Protein AF-0000000066859721 (afdb_homodimer)

pLDDT: mean 71.36, std 25.46, range [21.34, 98.0]

Sequence (218 aa):
MWDIVDKPKDKKVVRCRGIFIVKYASKNGVAQETIQNTIRRASKVMTEQEARRILGVTEETPWEEIIKKYDNLFENNAKNGSFYLQSKVHRAKECLEAVQQGKSQGTPSMWDIVDKPKDKKVVRCRGIFIVKYASKNGVAQETIQNTIRRASKVMTEQEARRILGVTEETPWEEIIKKYDNLFENNAKNGSFYLQSKVHRAKECLEAVQQGKSQGTPS

Secondary structure (DSSP, 8-state):
--------------EE--S--------SS-HHHHHHHHHHHHTTPEEHHHHHHHHT--TTS-HHHHHHHHHHHHHHHHHHS-HHHHHHHHHHHHHHHHHHHHHHHSS--/--------------EE--S-------SSS-HHHHHHHHHHHHTTPEEHHHHHHHHT--TTS-HHHHHHHHHHHHHHHHHHS-HHHHHHHHHHHHHHHHHHHHHHHSS--

Nearest PDB structures (foldseek):
  6iws-assembly1_A  TM=5.991E-01  e=1.067E+00  Homo sapiens
  2ctq-assembly1_A  TM=6.220E-01  e=1.437E+00  Homo sapiens
  2ej7-assembly1_A  TM=6.429E-01  e=3.947E+00  Homo sapiens
  2dmx-assembly1_A  TM=5.691E-01  e=2.932E+00  Homo sapiens
  9hcj-assembly1_D0  TM=4.793E-01  e=6.740E+00  Dictyostelium discoideum

InterPro domains:
  IPR005341 Mitochondrial import inner membrane translocase subunit Tim16 [PTHR12388] (23-107)
  IPR036869 Chaperone J-domain superfamily [G3DSA:1.10.287.110] (46-103)

Radius of gyration: 20.13 Å; Cα contacts (8 Å, |Δi|>4): 202; chains: 2; bounding box: 42×55×52 Å

Structure (mmCIF, N/CA/C/O backbone):
data_AF-0000000066859721-model_v1
#
loop_
_entity.id
_entity.type
_entity.pdbx_description
1 polymer 'Mitochondrial import inner membrane translocase subunit Tim16'
#
loop_
_atom_site.group_PDB
_atom_site.id
_atom_site.type_symbol
_atom_site.label_atom_id
_atom_site.label_alt_id
_atom_site.label_comp_id
_atom_site.label_asym_id
_atom_site.label_entity_id
_atom_site.label_seq_id
_atom_site.pdbx_PDB_ins_code
_atom_site.Cartn_x
_atom_site.Cartn_y
_atom_site.Cartn_z
_atom_site.occupancy
_atom_site.B_iso_or_equiv
_atom_site.auth_seq_id
_atom_site.auth_comp_id
_atom_site.auth_asym_id
_atom_site.auth_atom_id
_atom_site.pdbx_PDB_model_num
ATOM 1 N N . MET A 1 1 ? -5.445 21.562 -21.906 1 21.34 1 MET A N 1
ATOM 2 C CA . MET A 1 1 ? -4.797 22.234 -20.797 1 21.34 1 MET A CA 1
ATOM 3 C C . MET A 1 1 ? -4.594 21.281 -19.625 1 21.34 1 MET A C 1
ATOM 5 O O . MET A 1 1 ? -5.512 21.047 -18.828 1 21.34 1 MET A O 1
ATOM 9 N N . TRP A 1 2 ? -4.008 20.141 -19.891 1 25.41 2 TRP A N 1
ATOM 10 C CA . TRP A 1 2 ? -3.701 19.078 -18.938 1 25.41 2 TRP A CA 1
ATOM 11 C C . TRP A 1 2 ? -2.949 19.609 -17.734 1 25.41 2 TRP A C 1
ATOM 13 O O . TRP A 1 2 ? -1.979 20.359 -17.875 1 25.41 2 TRP A O 1
ATOM 23 N N . ASP A 1 3 ? -3.752 19.969 -16.703 1 26.05 3 ASP A N 1
ATOM 24 C CA . ASP A 1 3 ? -3.246 20.703 -15.539 1 26.05 3 ASP A CA 1
ATOM 25 C C . ASP A 1 3 ? -1.908 20.125 -15.078 1 26.05 3 ASP A C 1
ATOM 27 O O . ASP A 1 3 ? -1.769 18.922 -14.914 1 26.05 3 ASP A O 1
ATOM 31 N N . ILE A 1 4 ? -0.89 20.719 -15.508 1 29.95 4 ILE A N 1
ATOM 32 C CA . ILE A 1 4 ? 0.453 20.578 -14.961 1 29.95 4 ILE A CA 1
ATOM 33 C C . ILE A 1 4 ? 0.378 20.484 -13.438 1 29.95 4 ILE A C 1
ATOM 35 O O . ILE A 1 4 ? -0.014 21.453 -12.773 1 29.95 4 ILE A O 1
ATOM 39 N N . VAL A 1 5 ? -0.083 19.312 -12.922 1 34.09 5 VAL A N 1
ATOM 40 C CA . VAL A 1 5 ? 0.025 19.141 -11.477 1 34.09 5 VAL A CA 1
ATOM 41 C C . VAL A 1 5 ? 1.358 19.703 -10.984 1 34.09 5 VAL A C 1
ATOM 43 O O . VAL A 1 5 ? 2.418 19.344 -11.508 1 34.09 5 VAL A O 1
ATOM 46 N N . ASP A 1 6 ? 1.369 20.938 -10.617 1 31 6 ASP A N 1
ATOM 47 C CA . ASP A 1 6 ? 2.424 21.656 -9.922 1 31 6 ASP A CA 1
ATOM 48 C C . ASP A 1 6 ? 3.318 20.719 -9.125 1 31 6 ASP A C 1
ATOM 50 O O . ASP A 1 6 ? 2.844 19.719 -8.57 1 31 6 ASP A O 1
ATOM 54 N N . LYS A 1 7 ? 4.551 20.672 -9.539 1 40.53 7 LYS A N 1
ATOM 55 C CA . LYS A 1 7 ? 5.613 20 -8.805 1 40.53 7 LYS A CA 1
ATOM 56 C C . LYS A 1 7 ? 5.438 20.172 -7.301 1 40.53 7 LYS A C 1
ATOM 58 O O . LYS A 1 7 ? 5.258 21.297 -6.82 1 40.53 7 LYS A O 1
ATOM 63 N N . PRO A 1 8 ? 4.906 19.141 -6.551 1 39.69 8 PRO A N 1
ATOM 64 C CA . PRO A 1 8 ? 4.695 19.344 -5.117 1 39.69 8 PRO A CA 1
ATOM 65 C C . PRO A 1 8 ? 5.785 20.203 -4.473 1 39.69 8 PRO A C 1
ATOM 67 O O . PRO A 1 8 ? 6.973 20 -4.738 1 39.69 8 PRO A O 1
ATOM 70 N N . LYS A 1 9 ? 5.672 21.5 -4.238 1 42.66 9 LYS A N 1
ATOM 71 C CA . LYS A 1 9 ? 6.523 22.297 -3.365 1 42.66 9 LYS A CA 1
ATOM 72 C C . LYS A 1 9 ? 7.316 21.406 -2.41 1 42.66 9 LYS A C 1
ATOM 74 O O . LYS A 1 9 ? 6.906 20.281 -2.107 1 42.66 9 LYS A O 1
ATOM 79 N N . ASP A 1 10 ? 8.688 21.719 -2.189 1 44.34 10 ASP A N 1
ATOM 80 C CA . ASP A 1 10 ? 9.641 21.078 -1.282 1 44.34 10 ASP A CA 1
ATOM 81 C C . ASP A 1 10 ? 8.992 20.766 0.063 1 44.34 10 ASP A C 1
ATOM 83 O O . ASP A 1 10 ? 9.031 21.578 0.988 1 44.34 10 ASP A O 1
ATOM 87 N N . LYS A 1 11 ? 7.82 20.375 0.176 1 53.78 11 LYS A N 1
ATOM 88 C CA . LYS A 1 11 ? 7.281 20.062 1.494 1 53.78 11 LYS A CA 1
ATOM 89 C C . LYS A 1 11 ? 8.141 19.016 2.207 1 53.78 11 LYS A C 1
ATOM 91 O O . LYS A 1 11 ? 8.562 18.031 1.6 1 53.78 11 LYS A O 1
ATOM 96 N N . LYS A 1 12 ? 8.883 19.578 3.338 1 63.12 12 LYS A N 1
ATOM 97 C CA . LYS A 1 12 ? 9.688 18.734 4.215 1 63.12 12 LYS A CA 1
ATOM 98 C C . LYS A 1 12 ? 9.016 17.375 4.43 1 63.12 12 LYS A C 1
ATOM 100 O O . LYS A 1 12 ? 7.824 17.312 4.73 1 63.12 12 LYS A O 1
ATOM 105 N N . VAL A 1 13 ? 9.578 16.484 3.879 1 71.5 13 VAL A N 1
ATOM 106 C CA . VAL A 1 13 ? 9.148 15.109 4.094 1 71.5 13 VAL A CA 1
ATOM 107 C C . VAL A 1 13 ? 9.148 14.789 5.586 1 71.5 13 VAL A C 1
ATOM 109 O O . VAL A 1 13 ? 10.188 14.859 6.242 1 71.5 13 VAL A O 1
ATOM 112 N N . VAL A 1 14 ? 7.934 14.852 6.211 1 76.94 14 VAL A N 1
ATOM 113 C CA . VAL A 1 14 ? 7.793 14.461 7.609 1 76.94 14 VAL A CA 1
ATOM 114 C C . VAL A 1 14 ? 7.652 12.945 7.715 1 76.94 14 VAL A C 1
ATOM 116 O O . VAL A 1 14 ? 6.754 12.359 7.113 1 76.94 14 VAL A O 1
ATOM 119 N N . ARG A 1 15 ? 8.617 12.266 8.258 1 78.75 15 ARG A N 1
ATOM 120 C CA . ARG A 1 15 ? 8.586 10.82 8.477 1 78.75 15 ARG A CA 1
ATOM 121 C C . ARG A 1 15 ? 7.883 10.484 9.789 1 78.75 15 ARG A C 1
ATOM 123 O O . ARG A 1 15 ? 8.102 11.148 10.805 1 78.75 15 ARG A O 1
ATOM 130 N N . CYS A 1 16 ? 6.84 9.609 9.633 1 77.5 16 CYS A N 1
ATOM 131 C CA . CYS A 1 16 ? 6.102 9.203 10.82 1 77.5 16 CYS A CA 1
ATOM 132 C C . CYS A 1 16 ? 6.816 8.07 11.547 1 77.5 16 CYS A C 1
ATOM 134 O O . CYS A 1 16 ? 6.934 6.961 11.016 1 77.5 16 CYS A O 1
ATOM 136 N N . ARG A 1 17 ? 8.016 8.258 12.094 1 56.97 17 ARG A N 1
ATOM 137 C CA . ARG A 1 17 ? 8.922 7.312 12.742 1 56.97 17 ARG A CA 1
ATOM 138 C C . ARG A 1 17 ? 8.188 6.492 13.797 1 56.97 17 ARG A C 1
ATOM 140 O O . ARG A 1 17 ? 8.5 5.316 14 1 56.97 17 ARG A O 1
ATOM 147 N N . GLY A 1 18 ? 7.5 7.156 14.773 1 50.78 18 GLY A N 1
ATOM 148 C CA . GLY A 1 18 ? 7.223 6.492 16.031 1 50.78 18 GLY A CA 1
ATOM 149 C C . GLY A 1 18 ? 6.602 5.117 15.859 1 50.78 18 GLY A C 1
ATOM 150 O O . GLY A 1 18 ? 6.203 4.484 16.844 1 50.78 18 GLY A O 1
ATOM 151 N N . ILE A 1 19 ? 6.047 4.77 14.844 1 47.19 19 ILE A N 1
ATOM 152 C CA . ILE A 1 19 ? 5.219 3.578 15.016 1 47.19 19 ILE A CA 1
ATOM 153 C C . ILE A 1 19 ? 6.109 2.367 15.297 1 47.19 19 ILE A C 1
ATOM 155 O O . ILE A 1 19 ? 7.254 2.314 14.844 1 47.19 19 ILE A O 1
ATOM 159 N N . PHE A 1 20 ? 5.648 1.358 16.125 1 44.25 20 PHE A N 1
ATOM 160 C CA . PHE A 1 20 ? 6.305 0.267 16.828 1 44.25 20 PHE A CA 1
ATOM 161 C C . PHE A 1 20 ? 7.207 -0.526 15.898 1 44.25 20 PHE A C 1
ATOM 163 O O . PHE A 1 20 ? 6.727 -1.178 14.969 1 44.25 20 PHE A O 1
ATOM 170 N N . ILE A 1 21 ? 8.281 -0.049 15.5 1 41.62 21 ILE A N 1
ATOM 171 C CA . ILE A 1 21 ? 9.391 -0.966 15.234 1 41.62 21 ILE A CA 1
ATOM 172 C C . ILE A 1 21 ? 9.375 -2.098 16.266 1 41.62 21 ILE A C 1
ATOM 174 O O . ILE A 1 21 ? 9.633 -1.87 17.438 1 41.62 21 ILE A O 1
ATOM 178 N N . VAL A 1 22 ? 8.477 -2.945 16.391 1 35.81 22 VAL A N 1
ATOM 179 C CA . VAL A 1 22 ? 8.773 -4.125 17.203 1 35.81 22 VAL A CA 1
ATOM 180 C C . VAL A 1 22 ? 10.219 -4.555 16.984 1 35.81 22 VAL A C 1
ATOM 182 O O . VAL A 1 22 ? 10.609 -4.895 15.859 1 35.81 22 VAL A O 1
ATOM 185 N N . LYS A 1 23 ? 11.148 -3.99 17.734 1 35.59 23 LYS A N 1
ATOM 186 C CA . LYS A 1 23 ? 12.445 -4.539 18.109 1 35.59 23 LYS A CA 1
ATOM 187 C C . LYS A 1 23 ? 12.422 -6.062 18.125 1 35.59 23 LYS A C 1
ATOM 189 O O . LYS A 1 23 ? 11.875 -6.676 19.047 1 35.59 23 LYS A O 1
ATOM 194 N N . TYR A 1 24 ? 12.047 -6.801 17.188 1 33.59 24 TYR A N 1
ATOM 195 C CA . TYR A 1 24 ? 12.508 -8.172 17.391 1 33.59 24 TYR A CA 1
ATOM 196 C C . TYR A 1 24 ? 14.008 -8.211 17.672 1 33.59 24 TYR A C 1
ATOM 198 O O . TYR A 1 24 ? 14.812 -7.941 16.781 1 33.59 24 TYR A O 1
ATOM 206 N N . ALA A 1 25 ? 14.438 -7.582 18.688 1 33.84 25 ALA A N 1
ATOM 207 C CA . ALA A 1 25 ? 15.75 -7.719 19.312 1 33.84 25 ALA A CA 1
ATOM 208 C C . ALA A 1 25 ? 16.172 -9.18 19.375 1 33.84 25 ALA A C 1
ATOM 210 O O . ALA A 1 25 ? 15.695 -9.938 20.219 1 33.84 25 ALA A O 1
ATOM 211 N N . SER A 1 26 ? 16.25 -10.062 18.328 1 33.47 26 SER A N 1
ATOM 212 C CA . SER A 1 26 ? 17.078 -11.195 18.734 1 33.47 26 SER A CA 1
ATOM 213 C C . SER A 1 26 ? 18.375 -10.727 19.391 1 33.47 26 SER A C 1
ATOM 215 O O . SER A 1 26 ? 18.906 -9.672 19.031 1 33.47 26 SER A O 1
ATOM 217 N N . LYS A 1 27 ? 18.781 -11.219 20.531 1 34.41 27 LYS A N 1
ATOM 218 C CA . LYS A 1 27 ? 19.953 -11.125 21.406 1 34.41 27 LYS A CA 1
ATOM 219 C C . LYS A 1 27 ? 21.219 -10.891 20.609 1 34.41 27 LYS A C 1
ATOM 221 O O . LYS A 1 27 ? 22.016 -10.008 20.938 1 34.41 27 LYS A O 1
ATOM 226 N N . ASN A 1 28 ? 21.984 -12 20.266 1 32.56 28 ASN A N 1
ATOM 227 C CA . ASN A 1 28 ? 23.438 -12.086 20.25 1 32.56 28 ASN A CA 1
ATOM 228 C C . ASN A 1 28 ? 24.031 -11.18 19.172 1 32.56 28 ASN A C 1
ATOM 230 O O . ASN A 1 28 ? 24.938 -10.398 19.438 1 32.56 28 ASN A O 1
ATOM 234 N N . GLY A 1 29 ? 24.656 -11.711 18.062 1 38.12 29 GLY A N 1
ATOM 235 C CA . GLY A 1 29 ? 25.594 -11.188 17.078 1 38.12 29 GLY A CA 1
ATOM 236 C C . GLY A 1 29 ? 25.062 -9.984 16.328 1 38.12 29 GLY A C 1
ATOM 237 O O . GLY A 1 29 ? 24.438 -10.125 15.273 1 38.12 29 GLY A O 1
ATOM 238 N N . VAL A 1 30 ? 24.688 -8.805 16.891 1 41.38 30 VAL A N 1
ATOM 239 C CA . VAL A 1 30 ? 23.75 -7.68 16.969 1 41.38 30 VAL A CA 1
ATOM 240 C C . VAL A 1 30 ? 24.141 -6.621 15.938 1 41.38 30 VAL A C 1
ATOM 242 O O . VAL A 1 30 ? 23.484 -5.578 15.836 1 41.38 30 VAL A O 1
ATOM 245 N N . ALA A 1 31 ? 25.297 -6.5 15.531 1 40.62 31 ALA A N 1
ATOM 246 C CA . ALA A 1 31 ? 25.703 -5.328 14.758 1 40.62 31 ALA A CA 1
ATOM 247 C C . ALA A 1 31 ? 25.031 -5.312 13.391 1 40.62 31 ALA A C 1
ATOM 249 O O . ALA A 1 31 ? 24.562 -4.266 12.938 1 40.62 31 ALA A O 1
ATOM 250 N N . GLN A 1 32 ? 25.375 -6.293 12.68 1 42.62 32 GLN A N 1
ATOM 251 C CA . GLN A 1 32 ? 24.875 -6.324 11.305 1 42.62 32 GLN A CA 1
ATOM 252 C C . GLN A 1 32 ? 23.359 -6.398 11.281 1 42.62 32 GLN A C 1
ATOM 254 O O . GLN A 1 32 ? 22.719 -5.828 10.391 1 42.62 32 GLN A O 1
ATOM 259 N N . GLU A 1 33 ? 22.734 -7.113 12.227 1 43.75 33 GLU A N 1
ATOM 260 C CA . GLU A 1 33 ? 21.281 -7.211 12.328 1 43.75 33 GLU A CA 1
ATOM 261 C C . GLU A 1 33 ? 20.672 -5.855 12.664 1 43.75 33 GLU A C 1
ATOM 263 O O . GLU A 1 33 ? 19.547 -5.562 12.242 1 43.75 33 GLU A O 1
ATOM 268 N N . THR A 1 34 ? 21.469 -5.113 13.383 1 46.78 34 THR A N 1
ATOM 269 C CA . THR A 1 34 ? 20.984 -3.787 13.742 1 46.78 34 THR A CA 1
ATOM 270 C C . THR A 1 34 ? 20.766 -2.932 12.492 1 46.78 34 THR A C 1
ATOM 272 O O . THR A 1 34 ? 19.75 -2.238 12.375 1 46.78 34 THR A O 1
ATOM 275 N N . ILE A 1 35 ? 21.828 -3.025 11.711 1 46.53 35 IL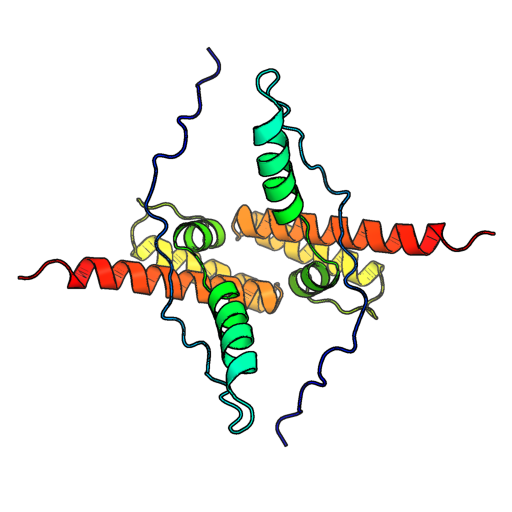E A N 1
ATOM 276 C CA . ILE A 1 35 ? 21.703 -2.178 10.523 1 46.53 35 ILE A CA 1
ATOM 277 C C . ILE A 1 35 ? 20.562 -2.688 9.641 1 46.53 35 ILE A C 1
ATOM 279 O O . ILE A 1 35 ? 19.766 -1.899 9.141 1 46.53 35 ILE A O 1
ATOM 283 N N . GLN A 1 36 ? 20.578 -4.004 9.359 1 48.53 36 GLN A N 1
ATOM 284 C CA . GLN A 1 36 ? 19.5 -4.551 8.539 1 48.53 36 GLN A CA 1
ATOM 285 C C . GLN A 1 36 ? 18.141 -4.281 9.164 1 48.53 36 GLN A C 1
ATOM 287 O O . GLN A 1 36 ? 17.172 -3.979 8.453 1 48.53 36 GLN A O 1
ATOM 292 N N . ASN A 1 37 ? 18.109 -4.438 10.516 1 49.44 37 ASN A N 1
ATOM 293 C CA . ASN A 1 37 ? 16.859 -4.113 11.219 1 49.44 37 ASN A CA 1
ATOM 294 C C . ASN A 1 37 ? 16.531 -2.627 11.102 1 49.44 37 ASN A C 1
ATOM 296 O O . ASN A 1 37 ? 15.367 -2.258 10.969 1 49.44 37 ASN A O 1
ATOM 300 N N . THR A 1 38 ? 17.641 -1.94 11.219 1 48.5 38 THR A N 1
ATOM 301 C CA . THR A 1 38 ? 17.422 -0.502 11.102 1 48.5 38 THR A CA 1
ATOM 302 C C . THR A 1 38 ? 16.891 -0.148 9.711 1 48.5 38 THR A C 1
ATOM 304 O O . THR A 1 38 ? 15.992 0.682 9.578 1 48.5 38 THR A O 1
ATOM 307 N N . ILE A 1 39 ? 17.578 -0.687 8.703 1 48.78 39 ILE A N 1
ATOM 308 C CA . ILE A 1 39 ? 17.141 -0.424 7.344 1 48.78 39 ILE A CA 1
ATOM 309 C C . ILE A 1 39 ? 15.719 -0.971 7.152 1 48.78 39 ILE A C 1
ATOM 311 O O . ILE A 1 39 ? 14.875 -0.319 6.539 1 48.78 39 ILE A O 1
ATOM 315 N N . ARG A 1 40 ? 15.609 -2.201 7.691 1 49.91 40 ARG A N 1
ATOM 316 C CA . ARG A 1 40 ? 14.258 -2.744 7.59 1 49.91 40 ARG A CA 1
ATOM 317 C C . ARG A 1 40 ? 13.266 -1.873 8.344 1 49.91 40 ARG A C 1
ATOM 319 O O . ARG A 1 40 ? 12.133 -1.683 7.895 1 49.91 40 ARG A O 1
ATOM 326 N N . ARG A 1 41 ? 13.82 -1.352 9.469 1 49.91 41 ARG A N 1
ATOM 327 C CA . ARG A 1 41 ? 12.992 -0.436 10.242 1 49.91 41 ARG A CA 1
ATOM 328 C C . ARG A 1 41 ? 12.75 0.863 9.484 1 49.91 41 ARG A C 1
ATOM 330 O O . ARG A 1 41 ? 11.648 1.413 9.523 1 49.91 41 ARG A O 1
ATOM 337 N N . ALA A 1 42 ? 13.844 1.351 9.016 1 48.25 42 ALA A N 1
ATOM 338 C CA . ALA A 1 42 ? 13.766 2.596 8.25 1 48.25 42 ALA A CA 1
ATOM 339 C C . ALA A 1 42 ? 12.867 2.436 7.027 1 48.25 42 ALA A C 1
ATOM 341 O O . ALA A 1 42 ? 12.156 3.367 6.648 1 48.25 42 ALA A O 1
ATOM 342 N N . SER A 1 43 ? 12.977 1.248 6.434 1 52.62 43 SER A N 1
ATOM 343 C CA . SER A 1 43 ? 12.195 0.998 5.227 1 52.62 43 SER A CA 1
ATOM 344 C C . SER A 1 43 ? 10.711 0.877 5.547 1 52.62 43 SER A C 1
ATOM 346 O O . SER A 1 43 ? 9.867 0.99 4.656 1 52.62 43 SER A O 1
ATOM 348 N N . LYS A 1 44 ? 10.508 0.767 6.918 1 59.84 44 LYS A N 1
ATOM 349 C CA . LYS A 1 44 ? 9.109 0.544 7.301 1 59.84 44 LYS A CA 1
ATOM 350 C C . LYS A 1 44 ? 8.438 1.851 7.707 1 59.84 44 LYS A C 1
ATOM 352 O O . LYS A 1 44 ? 7.262 1.86 8.07 1 59.84 44 LYS A O 1
ATOM 357 N N . VAL A 1 45 ? 9.258 2.936 7.539 1 74.81 45 VAL A N 1
ATOM 358 C CA . VAL A 1 45 ? 8.688 4.195 8.008 1 74.81 45 VAL A CA 1
ATOM 359 C C . VAL A 1 45 ? 7.809 4.805 6.918 1 74.81 45 VAL A C 1
ATOM 361 O O . VAL A 1 45 ? 8.203 4.844 5.746 1 74.81 45 VAL A O 1
ATOM 364 N N . MET A 1 46 ? 6.57 5.125 7.328 1 87.44 46 MET A N 1
ATOM 365 C CA . MET A 1 46 ? 5.613 5.762 6.43 1 87.44 46 MET A CA 1
ATOM 366 C C . MET A 1 46 ? 5.73 7.281 6.496 1 87.44 46 MET A C 1
ATOM 368 O O . MET A 1 46 ? 5.949 7.848 7.57 1 87.44 46 MET A O 1
ATOM 372 N N . THR A 1 47 ? 5.777 7.91 5.332 1 90.19 47 THR A N 1
ATOM 373 C CA . THR A 1 47 ? 5.785 9.367 5.293 1 90.19 47 THR A CA 1
ATOM 374 C C . THR A 1 47 ? 4.379 9.922 5.492 1 90.19 47 THR A C 1
ATOM 376 O O . THR A 1 47 ? 3.391 9.234 5.227 1 90.19 47 THR A O 1
ATOM 379 N N . GLU A 1 48 ? 4.367 11.234 5.973 1 92.44 48 GLU A N 1
ATOM 380 C CA . GLU A 1 48 ? 3.074 11.891 6.105 1 92.44 48 GLU A CA 1
ATOM 381 C C . GLU A 1 48 ? 2.328 11.922 4.777 1 92.44 48 GLU A C 1
ATOM 383 O O . GLU A 1 48 ? 1.114 11.711 4.734 1 92.44 48 GLU A O 1
ATOM 388 N N . GLN A 1 49 ? 3.029 12.188 3.746 1 93 49 GLN A N 1
ATOM 389 C CA . GLN A 1 49 ? 2.414 12.25 2.424 1 93 49 GLN A CA 1
ATOM 390 C C . GLN A 1 49 ? 1.798 10.906 2.039 1 93 49 GLN A C 1
ATOM 392 O O . GLN A 1 49 ? 0.684 10.859 1.515 1 93 49 GLN A O 1
ATOM 397 N N . GLU A 1 50 ? 2.514 9.891 2.281 1 91.69 50 GLU A N 1
ATOM 398 C CA . GLU A 1 50 ? 1.999 8.555 1.999 1 91.69 50 GLU A CA 1
ATOM 399 C C . GLU A 1 50 ? 0.757 8.25 2.832 1 91.69 50 GLU A C 1
ATOM 401 O O . GLU A 1 50 ? -0.233 7.727 2.314 1 91.69 50 GLU A O 1
ATOM 406 N N . ALA A 1 51 ? 0.8 8.555 4.074 1 96.12 51 ALA A N 1
ATOM 407 C CA . ALA A 1 51 ? -0.333 8.336 4.969 1 96.12 51 ALA A CA 1
ATOM 408 C C . ALA A 1 51 ? -1.583 9.047 4.461 1 96.12 51 ALA A C 1
ATOM 410 O O . ALA A 1 51 ? -2.674 8.469 4.453 1 96.12 51 ALA A O 1
ATOM 411 N N . ARG A 1 52 ? -1.408 10.258 4.043 1 96.56 52 ARG A N 1
ATOM 412 C CA . ARG A 1 52 ? -2.533 11.039 3.547 1 96.56 52 ARG A CA 1
ATOM 413 C C . ARG A 1 52 ? -3.1 10.438 2.266 1 96.56 52 ARG A C 1
ATOM 415 O O . ARG A 1 52 ? -4.316 10.422 2.064 1 96.56 52 ARG A O 1
ATOM 422 N N . ARG A 1 53 ? -2.229 9.938 1.405 1 95.06 53 ARG A N 1
ATOM 423 C CA . ARG A 1 53 ? -2.68 9.289 0.179 1 95.06 53 ARG A CA 1
ATOM 424 C C . ARG A 1 53 ? -3.461 8.016 0.49 1 95.06 53 ARG A C 1
ATOM 426 O O . ARG A 1 53 ? -4.48 7.738 -0.146 1 95.06 53 ARG A O 1
ATOM 433 N N . ILE A 1 54 ? -3.008 7.277 1.425 1 95.81 54 ILE A N 1
ATOM 434 C CA . ILE A 1 54 ? -3.662 6.031 1.811 1 95.81 54 ILE A CA 1
ATOM 435 C C . ILE A 1 54 ? -5.07 6.324 2.318 1 95.81 54 ILE A C 1
ATOM 437 O O . ILE A 1 54 ? -6.027 5.648 1.936 1 95.81 54 ILE A O 1
ATOM 441 N N . LEU A 1 55 ? -5.195 7.344 3.088 1 97.62 55 LEU A N 1
ATOM 442 C CA . LEU A 1 55 ? -6.484 7.664 3.693 1 97.62 55 LEU A CA 1
ATOM 443 C C . LEU A 1 55 ? -7.328 8.516 2.754 1 97.62 55 LEU A C 1
ATOM 445 O O . LEU A 1 55 ? -8.523 8.711 2.992 1 97.62 55 LEU A O 1
ATOM 449 N N . GLY A 1 56 ? -6.773 9.039 1.713 1 96.31 56 GLY A N 1
ATOM 450 C CA . GLY A 1 56 ? -7.48 9.891 0.77 1 96.31 56 GLY A CA 1
ATOM 451 C C . GLY A 1 56 ? -7.805 11.266 1.327 1 96.31 56 GLY A C 1
ATOM 452 O O . GLY A 1 56 ? -8.898 11.781 1.121 1 96.31 56 GLY A O 1
ATOM 453 N N . VAL A 1 57 ? -6.832 11.812 2.041 1 97.25 57 VAL A N 1
ATOM 454 C CA . VAL A 1 57 ? -7.062 13.109 2.668 1 97.25 57 VAL A CA 1
ATOM 455 C C . VAL A 1 57 ? -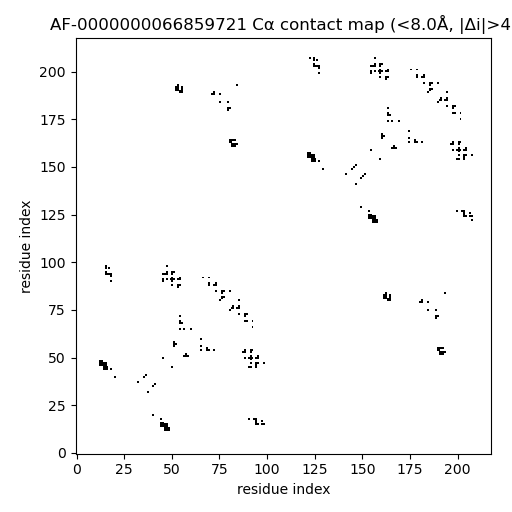5.93 14.062 2.311 1 97.25 57 VAL A C 1
ATOM 457 O O . VAL A 1 57 ? -4.875 13.641 1.836 1 97.25 57 VAL A O 1
ATOM 460 N N . THR A 1 58 ? -6.16 15.336 2.518 1 95.75 58 THR A N 1
ATOM 461 C CA . THR A 1 58 ? -5.152 16.359 2.264 1 95.75 58 THR A CA 1
ATOM 462 C C . THR A 1 58 ? -4.711 17.016 3.568 1 95.75 58 THR A C 1
ATOM 464 O O . THR A 1 58 ? -5.223 16.688 4.641 1 95.75 58 THR A O 1
ATOM 467 N N . GLU A 1 59 ? -3.779 17.953 3.451 1 93.19 59 GLU A N 1
ATOM 468 C CA . GLU A 1 59 ? -3.285 18.656 4.629 1 93.19 59 GLU A CA 1
ATOM 469 C C . GLU A 1 59 ? -4.367 19.547 5.234 1 93.19 59 GLU A C 1
ATOM 471 O O . GLU A 1 59 ? -4.316 19.875 6.422 1 93.19 59 GLU A O 1
ATOM 476 N N . GLU A 1 60 ? -5.324 19.875 4.41 1 95.69 60 GLU A N 1
ATOM 477 C CA . GLU A 1 60 ? -6.371 20.797 4.836 1 95.69 60 GLU A CA 1
ATOM 478 C C . GLU A 1 60 ? -7.555 20.047 5.441 1 95.69 60 GLU A C 1
ATOM 480 O O . GLU A 1 60 ? -8.461 20.672 6.008 1 95.69 60 GLU A O 1
ATOM 485 N N . THR A 1 61 ? -7.555 18.797 5.375 1 96.88 61 THR A N 1
ATOM 486 C CA . THR A 1 61 ? -8.664 18.016 5.906 1 96.88 61 THR A CA 1
ATOM 487 C C . THR A 1 61 ? -8.703 18.094 7.43 1 96.88 61 THR A C 1
ATOM 489 O O . THR A 1 61 ? -7.688 17.875 8.094 1 96.88 61 THR A O 1
ATOM 492 N N . PRO A 1 62 ? -9.906 18.484 7.969 1 97 62 PRO A N 1
ATOM 493 C CA . PRO A 1 62 ? -10.016 18.516 9.43 1 97 62 PRO A CA 1
ATOM 494 C C . PRO A 1 62 ? -9.797 17.141 10.07 1 97 62 PRO A C 1
ATOM 496 O O . PRO A 1 62 ? -10.102 16.109 9.461 1 97 62 PRO A O 1
ATOM 499 N N . TRP A 1 63 ? -9.305 17.141 11.258 1 95.75 63 TRP A N 1
ATOM 500 C CA . TRP A 1 63 ? -8.945 15.922 11.969 1 95.75 63 TRP A CA 1
ATOM 501 C C . TRP A 1 63 ? -10.156 15.008 12.117 1 95.75 63 TRP A C 1
ATOM 503 O O . TRP A 1 63 ? -10.047 13.789 11.969 1 95.75 63 TRP A O 1
ATOM 513 N N . GLU A 1 64 ? -11.289 15.578 12.422 1 96.81 64 GLU A N 1
ATOM 514 C CA . GLU A 1 64 ? -12.508 14.789 12.586 1 96.81 64 GLU A CA 1
ATOM 515 C C . GLU A 1 64 ? -12.836 14.023 11.312 1 96.81 64 GLU A C 1
ATOM 517 O O . GLU A 1 64 ? -13.273 12.867 11.375 1 96.81 64 GLU A O 1
ATOM 522 N N . GLU A 1 65 ? -12.633 14.633 10.211 1 97.5 65 GLU A N 1
ATOM 523 C CA . GLU A 1 65 ? -12.883 13.969 8.93 1 97.5 65 GLU A CA 1
ATOM 524 C C . GLU A 1 65 ? -11.844 12.883 8.656 1 97.5 65 GLU A C 1
ATOM 526 O O . GLU A 1 65 ? -12.164 11.844 8.086 1 97.5 65 GLU A O 1
ATOM 531 N N . ILE A 1 66 ? -10.656 13.125 9.047 1 97.75 66 ILE A N 1
ATOM 532 C CA . ILE A 1 66 ? -9.594 12.133 8.875 1 97.75 66 ILE A CA 1
ATOM 533 C C . ILE A 1 66 ? -9.938 10.867 9.648 1 97.75 66 ILE A C 1
ATOM 535 O O . ILE A 1 66 ? -9.797 9.758 9.133 1 97.75 66 ILE A O 1
ATOM 539 N N . ILE A 1 67 ? -10.406 11.047 10.891 1 97.56 67 ILE A N 1
ATOM 540 C CA . ILE A 1 67 ? -10.758 9.906 11.719 1 97.56 67 ILE A CA 1
ATOM 541 C C . ILE A 1 67 ? -11.938 9.156 11.102 1 97.56 67 ILE A C 1
ATOM 543 O O . ILE A 1 67 ? -11.969 7.926 11.102 1 97.56 67 ILE A O 1
ATOM 547 N N . LYS A 1 68 ? -12.852 9.883 10.586 1 97.19 68 LYS A N 1
ATOM 548 C CA . LYS A 1 68 ? -14 9.266 9.93 1 97.19 68 LYS A CA 1
ATOM 549 C C . LYS A 1 68 ? -13.562 8.453 8.711 1 97.19 68 LYS A C 1
ATOM 551 O O . LYS A 1 68 ? -14.031 7.332 8.508 1 97.19 68 LYS A O 1
ATOM 556 N N . LYS A 1 69 ? -12.75 9.039 7.895 1 96.88 69 LYS A N 1
ATOM 557 C CA . LYS A 1 69 ? -12.234 8.344 6.723 1 96.88 69 LYS A CA 1
ATOM 558 C C . LYS A 1 69 ? -11.492 7.07 7.129 1 96.88 69 LYS A C 1
ATOM 560 O O . LYS A 1 69 ? -11.664 6.02 6.508 1 96.88 69 LYS A O 1
ATOM 565 N N . TYR A 1 70 ? -10.711 7.234 8.18 1 98 70 TYR A N 1
ATOM 566 C CA . TYR A 1 70 ? -9.992 6.074 8.695 1 98 70 TYR A CA 1
ATOM 567 C C . TYR A 1 70 ? -10.961 4.977 9.125 1 98 70 TYR A C 1
ATOM 569 O O . TYR A 1 70 ? -10.789 3.812 8.758 1 98 70 TYR A O 1
ATOM 577 N N . ASP A 1 71 ? -11.883 5.34 9.914 1 97.5 71 ASP A N 1
ATOM 578 C CA . ASP A 1 71 ? -12.836 4.359 10.43 1 97.5 71 ASP A CA 1
ATOM 579 C C . ASP A 1 71 ? -13.539 3.623 9.289 1 97.5 71 ASP A C 1
ATOM 581 O O . ASP A 1 71 ? -13.656 2.396 9.32 1 97.5 71 ASP A O 1
ATOM 585 N N . ASN A 1 72 ? -14.008 4.316 8.32 1 95.88 72 ASN A N 1
ATOM 586 C CA . ASN A 1 72 ? -14.68 3.713 7.18 1 95.88 72 ASN A CA 1
ATOM 587 C C . ASN A 1 72 ? -13.758 2.766 6.418 1 95.88 72 ASN A C 1
ATOM 589 O O . ASN A 1 72 ? -14.141 1.635 6.109 1 95.88 72 ASN A O 1
ATOM 593 N N . LEU A 1 73 ? -12.594 3.277 6.156 1 96.25 73 LEU A N 1
ATOM 594 C CA . LEU A 1 73 ? -11.625 2.482 5.41 1 96.25 73 LEU A CA 1
ATOM 595 C C . LEU A 1 73 ? -11.227 1.234 6.191 1 96.25 73 LEU A C 1
ATOM 597 O O . LEU A 1 73 ? -11.141 0.143 5.625 1 96.25 73 LEU A O 1
ATOM 601 N N . PHE A 1 74 ? -10.953 1.409 7.492 1 96.69 74 PHE A N 1
ATOM 602 C CA . PHE A 1 74 ? -10.508 0.298 8.328 1 96.69 74 PHE A CA 1
ATOM 603 C C . PHE A 1 74 ? -11.586 -0.78 8.406 1 96.69 74 PHE A C 1
ATOM 605 O O . PHE A 1 74 ? -11.297 -1.967 8.242 1 96.69 74 PHE A O 1
ATOM 612 N N . GLU A 1 75 ? -12.789 -0.366 8.617 1 94.81 75 GLU A N 1
ATOM 613 C CA . GLU A 1 75 ? -13.906 -1.306 8.719 1 94.81 75 GLU A CA 1
ATOM 614 C C . GLU A 1 75 ? -14.133 -2.025 7.391 1 94.81 75 GLU A C 1
ATOM 616 O O . GLU A 1 75 ? -14.344 -3.24 7.367 1 94.81 75 GLU A O 1
ATOM 621 N N . ASN A 1 76 ? -14.148 -1.29 6.328 1 93.25 76 ASN A N 1
ATOM 622 C CA . ASN A 1 76 ? -14.352 -1.879 5.012 1 93.25 76 ASN A CA 1
ATOM 623 C C . ASN A 1 76 ? -13.266 -2.9 4.68 1 93.25 76 ASN A C 1
ATOM 625 O O . ASN A 1 76 ? -13.562 -3.98 4.164 1 93.25 76 ASN A O 1
ATOM 629 N N . ASN A 1 77 ? -12.031 -2.586 4.973 1 92.81 77 ASN A N 1
ATOM 630 C CA . ASN A 1 77 ? -10.922 -3.484 4.664 1 92.81 77 ASN A CA 1
ATOM 631 C C . ASN A 1 77 ? -10.914 -4.699 5.59 1 92.81 77 ASN A C 1
ATOM 633 O O . ASN A 1 77 ? -10.484 -5.781 5.195 1 92.81 77 ASN A O 1
ATOM 637 N N . ALA A 1 78 ? -11.375 -4.496 6.816 1 92.88 78 ALA A N 1
ATOM 638 C CA . ALA A 1 78 ? -11.469 -5.617 7.746 1 92.88 78 ALA A CA 1
ATOM 639 C C . ALA A 1 78 ? -12.445 -6.672 7.234 1 92.88 78 ALA A C 1
ATOM 641 O O . ALA A 1 78 ? -12.219 -7.871 7.398 1 92.88 78 ALA A O 1
ATOM 642 N N . LYS A 1 79 ? -13.492 -6.219 6.598 1 91.38 79 LYS A N 1
ATOM 643 C CA . LYS A 1 79 ? -14.547 -7.113 6.141 1 91.38 79 LYS A CA 1
ATOM 644 C C . LYS A 1 79 ? -14.219 -7.707 4.773 1 91.38 79 LYS A C 1
ATOM 646 O O . LYS A 1 79 ? -14.43 -8.898 4.539 1 91.38 79 LYS A O 1
ATOM 651 N N . ASN A 1 80 ? -13.688 -6.883 3.885 1 88.38 80 ASN A N 1
ATOM 652 C CA . ASN A 1 80 ? -13.586 -7.297 2.488 1 88.38 80 ASN A CA 1
ATOM 653 C C . ASN A 1 80 ? -12.188 -7.078 1.936 1 88.38 80 ASN A C 1
ATOM 655 O O . ASN A 1 80 ? -11.977 -7.129 0.722 1 88.38 80 ASN A O 1
ATOM 659 N N . GLY A 1 81 ? -11.242 -6.781 2.773 1 89.75 81 GLY A N 1
ATOM 660 C CA . GLY A 1 81 ? -9.922 -6.449 2.264 1 89.75 81 GLY A CA 1
ATOM 661 C C . GLY A 1 81 ? -8.852 -7.438 2.693 1 89.75 81 GLY A C 1
ATOM 662 O O . GLY A 1 81 ? -9.156 -8.562 3.084 1 89.75 81 GLY A O 1
ATOM 663 N N . SER A 1 82 ? -7.582 -7.145 2.4 1 92.25 82 SER A N 1
ATOM 664 C CA . SER A 1 82 ? -6.422 -7.926 2.824 1 92.25 82 SER A CA 1
ATOM 665 C C . SER A 1 82 ? -5.82 -7.367 4.109 1 92.25 82 SER A C 1
ATOM 667 O O . SER A 1 82 ? -5.996 -6.188 4.422 1 92.25 82 SER A O 1
ATOM 669 N N . PHE A 1 83 ? -5.125 -8.328 4.828 1 90.75 83 PHE A N 1
ATOM 670 C CA . PHE A 1 83 ? -4.426 -7.883 6.027 1 90.75 83 PHE A CA 1
ATOM 671 C C . PHE A 1 83 ? -3.387 -6.824 5.688 1 90.75 83 PHE A C 1
ATOM 673 O O . PHE A 1 83 ? -3.184 -5.879 6.453 1 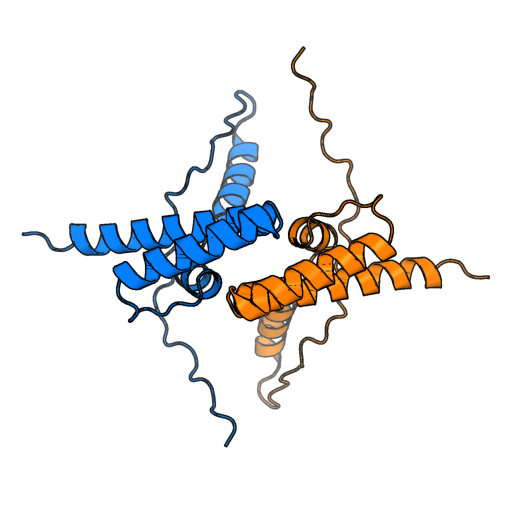90.75 83 PHE A O 1
ATOM 680 N N . TYR A 1 84 ? -2.859 -6.957 4.559 1 92.75 84 TYR A N 1
ATOM 681 C CA . TYR A 1 84 ? -1.844 -6.012 4.109 1 92.75 84 TYR A CA 1
ATOM 682 C C . TYR A 1 84 ? -2.42 -4.605 4.004 1 92.75 84 TYR A C 1
ATOM 684 O O . TYR A 1 84 ? -1.86 -3.654 4.555 1 92.75 84 TYR A O 1
ATOM 692 N N . LEU A 1 85 ? -3.482 -4.457 3.314 1 94.56 85 LEU A N 1
ATOM 693 C CA . LEU A 1 85 ? -4.125 -3.158 3.141 1 94.56 85 LEU A CA 1
ATOM 694 C C . LEU A 1 85 ? -4.637 -2.621 4.473 1 94.56 85 LEU A C 1
ATOM 696 O O . LEU A 1 85 ? -4.516 -1.427 4.754 1 94.56 85 LEU A O 1
ATOM 700 N N . GLN A 1 86 ? -5.199 -3.535 5.27 1 93.06 86 GLN A N 1
ATOM 701 C CA . GLN A 1 86 ? -5.703 -3.127 6.578 1 93.06 86 GLN A CA 1
ATOM 702 C C . GLN A 1 86 ? -4.582 -2.561 7.445 1 93.06 86 GLN A C 1
ATOM 704 O O . GLN A 1 86 ? -4.762 -1.539 8.109 1 93.06 86 GLN A O 1
ATOM 709 N N . SER A 1 87 ? -3.471 -3.199 7.492 1 92.81 87 SER A N 1
ATOM 710 C CA . SER A 1 87 ? -2.305 -2.74 8.242 1 92.81 87 SER A CA 1
ATOM 711 C C . SER A 1 87 ? -1.836 -1.374 7.75 1 92.81 87 SER A C 1
ATOM 713 O O . SER A 1 87 ? -1.477 -0.51 8.555 1 92.81 87 SER A O 1
ATOM 715 N N . LYS A 1 88 ? -1.826 -1.226 6.422 1 92.12 88 LYS A N 1
ATOM 716 C CA . LYS A 1 88 ? -1.422 0.049 5.836 1 92.12 88 LYS A CA 1
ATOM 717 C C . LYS A 1 88 ? -2.348 1.178 6.277 1 92.12 88 LYS A C 1
ATOM 719 O O . LYS A 1 88 ? -1.887 2.275 6.598 1 92.12 88 LYS A O 1
ATOM 724 N N . VAL A 1 89 ? -3.59 0.943 6.273 1 96.25 89 VAL A N 1
ATOM 725 C CA . VAL A 1 89 ? -4.582 1.916 6.715 1 96.25 89 VAL A CA 1
ATOM 726 C C . VAL A 1 89 ? -4.344 2.271 8.18 1 96.25 89 VAL A C 1
ATOM 728 O O . VAL A 1 89 ? -4.355 3.447 8.555 1 96.25 89 VAL A O 1
ATOM 731 N N . HIS A 1 90 ? -4.141 1.29 9.008 1 95.56 90 HIS A N 1
ATOM 732 C CA . HIS A 1 90 ? -3.898 1.51 10.43 1 95.56 90 HIS A CA 1
ATOM 733 C C . HIS A 1 90 ? -2.633 2.332 10.656 1 95.56 90 HIS A C 1
ATOM 735 O O . HIS A 1 90 ? -2.631 3.273 11.453 1 95.56 90 HIS A O 1
ATOM 741 N N . ARG A 1 91 ? -1.646 2.037 9.953 1 93.69 91 ARG A N 1
ATOM 742 C CA . ARG A 1 91 ? -0.381 2.754 10.062 1 93.69 91 ARG A CA 1
ATOM 743 C C . ARG A 1 91 ? -0.53 4.203 9.617 1 93.69 91 ARG A C 1
ATOM 745 O O . ARG A 1 91 ? 0.072 5.105 10.195 1 93.69 91 ARG A O 1
ATOM 752 N N . ALA A 1 92 ? -1.258 4.328 8.555 1 96 92 ALA A N 1
ATOM 753 C CA . ALA A 1 92 ? -1.493 5.684 8.055 1 96 92 ALA A CA 1
ATOM 754 C C . ALA A 1 92 ? -2.148 6.551 9.125 1 96 92 ALA A C 1
ATOM 756 O O . ALA A 1 92 ? -1.756 7.703 9.32 1 96 92 ALA A O 1
ATOM 757 N N . LYS A 1 93 ? -3.125 6.031 9.773 1 96.38 93 LYS A N 1
ATOM 758 C CA . LYS A 1 93 ? -3.775 6.766 10.852 1 96.38 93 LYS A CA 1
ATOM 759 C C . LYS A 1 93 ? -2.789 7.086 11.977 1 96.38 93 LYS A C 1
ATOM 761 O O . LYS A 1 93 ? -2.762 8.211 12.477 1 96.38 93 LYS A O 1
ATOM 766 N N . GLU A 1 94 ? -1.994 6.141 12.406 1 94.12 94 GLU A N 1
ATOM 767 C CA . GLU A 1 94 ? -0.992 6.363 13.438 1 94.12 94 GLU A CA 1
ATOM 768 C C . GLU A 1 94 ? -0.026 7.477 13.039 1 94.12 94 GLU A C 1
ATOM 770 O O . GLU A 1 94 ? 0.35 8.305 13.875 1 94.12 94 GLU A O 1
ATOM 775 N N . CYS A 1 95 ? 0.355 7.43 11.883 1 93.44 95 CYS A N 1
ATOM 776 C CA . CYS A 1 95 ? 1.27 8.438 11.359 1 93.44 95 CYS A CA 1
ATOM 777 C C . CYS A 1 95 ? 0.665 9.836 11.484 1 93.44 95 CYS A C 1
ATOM 779 O O . CYS A 1 95 ? 1.296 10.742 12.023 1 93.44 95 CYS A O 1
ATOM 781 N N . LEU A 1 96 ? -0.561 9.984 11.008 1 95.38 96 LEU A N 1
ATOM 782 C CA . LEU A 1 96 ? -1.187 11.305 11.016 1 95.38 96 LEU A CA 1
ATOM 783 C C . LEU A 1 96 ? -1.49 11.75 12.445 1 95.38 96 LEU A C 1
ATOM 785 O O . LEU A 1 96 ? -1.446 12.945 12.75 1 95.38 96 LEU A O 1
ATOM 789 N N . GLU A 1 97 ? -1.746 10.805 13.305 1 93.56 97 GLU A N 1
ATOM 790 C CA . GLU A 1 97 ? -1.917 11.125 14.719 1 93.56 97 GLU A CA 1
ATOM 791 C C . GLU A 1 97 ? -0.632 11.703 15.312 1 93.56 97 GLU A C 1
ATOM 793 O O . GLU A 1 97 ? -0.672 12.664 16.078 1 93.56 97 GLU A O 1
ATOM 798 N N . ALA A 1 98 ? 0.448 11.125 14.961 1 89.38 98 ALA A N 1
ATOM 799 C CA . ALA A 1 98 ? 1.74 11.594 15.453 1 89.38 98 ALA A CA 1
ATOM 800 C C . ALA A 1 98 ? 2.043 13 14.938 1 89.38 98 ALA A C 1
ATOM 802 O O . ALA A 1 98 ? 2.562 13.844 15.672 1 89.38 98 ALA A O 1
ATOM 803 N N . VAL A 1 99 ? 1.728 13.203 13.727 1 88 99 VAL A N 1
ATOM 804 C CA . VAL A 1 99 ? 1.939 14.508 13.117 1 88 99 VAL A CA 1
ATOM 805 C C . VAL A 1 99 ? 1.074 15.555 13.812 1 88 99 VAL A C 1
ATOM 807 O O . VAL A 1 99 ? 1.532 16.672 14.078 1 88 99 VAL A O 1
ATOM 810 N N . GLN A 1 100 ? -0.119 15.211 14.031 1 87.94 100 GLN A N 1
ATOM 811 C CA . GLN A 1 100 ? -1.063 16.109 14.688 1 87.94 100 GLN A CA 1
ATOM 812 C C . GLN A 1 100 ? -0.595 16.469 16.094 1 87.94 100 GLN A C 1
ATOM 814 O O . GLN A 1 100 ? -0.737 17.609 16.531 1 87.94 100 GLN A O 1
ATOM 819 N N . GLN A 1 101 ? -0.071 15.5 16.781 1 85.12 101 GLN A N 1
ATOM 820 C CA . GLN A 1 101 ? 0.402 15.719 18.141 1 85.12 101 GLN A CA 1
ATOM 821 C C . GLN A 1 101 ? 1.659 16.578 18.156 1 85.12 101 GLN A C 1
ATOM 823 O O . GLN A 1 101 ? 1.887 17.344 19.094 1 85.12 101 GLN A O 1
ATOM 828 N N . GLY A 1 102 ? 2.561 16.297 17.219 1 77.56 102 GLY A N 1
ATOM 829 C CA . GLY A 1 102 ? 3.746 17.141 17.141 1 77.56 102 GLY A CA 1
ATOM 830 C C . GLY A 1 102 ? 3.428 18.594 16.875 1 77.56 102 GLY A C 1
ATOM 831 O O . GLY A 1 102 ? 4.141 19.484 17.328 1 77.56 102 GLY A O 1
ATOM 832 N N . LYS A 1 103 ? 2.459 18.859 16.109 1 72 103 LYS A N 1
ATOM 833 C CA . LYS A 1 103 ? 2.035 20.234 15.852 1 72 103 LYS A CA 1
ATOM 834 C C . LYS A 1 103 ? 1.456 20.891 17.109 1 72 103 LYS A C 1
ATOM 836 O O . LYS A 1 103 ? 1.573 22.094 17.297 1 72 103 LYS A O 1
ATOM 841 N N . SER A 1 104 ? 0.841 20.109 17.906 1 66.56 104 SER A N 1
ATOM 842 C CA . SER A 1 104 ? 0.274 20.641 19.141 1 66.56 104 SER A CA 1
ATOM 843 C C . SER A 1 104 ? 1.354 20.859 20.188 1 66.56 104 SER A C 1
ATOM 845 O O . SER A 1 104 ? 1.216 21.719 21.062 1 66.56 104 SER A O 1
ATOM 847 N N . GLN A 1 105 ? 2.307 19.984 20.25 1 56.56 105 GLN A N 1
ATOM 848 C CA . GLN A 1 105 ? 3.344 20.141 21.266 1 56.56 105 GLN A CA 1
ATOM 849 C C . GLN A 1 105 ? 4.336 21.234 20.875 1 56.56 105 GLN A C 1
ATOM 851 O O . GLN A 1 105 ? 5.07 21.75 21.719 1 56.56 105 GLN A O 1
ATOM 856 N N . GLY A 1 106 ? 4.582 21.562 19.672 1 50.91 106 GLY A N 1
ATOM 857 C CA . GLY A 1 106 ? 5.523 22.625 19.359 1 50.91 106 GLY A CA 1
ATOM 858 C C . GLY A 1 106 ? 5.023 24 19.766 1 50.91 106 GLY A C 1
ATOM 859 O O . GLY A 1 106 ? 5.688 25 19.5 1 50.91 106 GLY A O 1
ATOM 860 N N . THR A 1 107 ? 3.793 24.281 19.891 1 42.03 107 THR A N 1
ATOM 861 C CA . THR A 1 107 ? 3.51 25.625 20.391 1 42.03 107 THR A CA 1
ATOM 862 C C . THR A 1 107 ? 3.904 25.734 21.859 1 42.03 107 THR A C 1
ATOM 864 O O . THR A 1 107 ? 3.326 25.062 22.719 1 42.03 107 THR A O 1
ATOM 867 N N . PRO A 1 108 ? 5.211 26.016 22.172 1 43.34 108 PRO A N 1
ATOM 868 C CA . PRO A 1 108 ? 5.5 26.406 23.547 1 43.34 108 PRO A CA 1
ATOM 869 C C . PRO A 1 108 ? 4.496 27.422 24.094 1 43.34 108 PRO A C 1
ATOM 871 O O . PRO A 1 108 ? 4.09 28.344 23.391 1 43.34 108 PRO A O 1
ATOM 874 N N . SER A 1 109 ? 3.582 27.016 24.906 1 35.91 109 SER A N 1
ATOM 875 C CA . SER A 1 109 ? 3.014 28.109 25.688 1 35.91 109 SER A CA 1
ATOM 876 C C . SER A 1 109 ? 4.102 28.922 26.375 1 35.91 109 SER A C 1
ATOM 878 O O . SER A 1 109 ? 5.113 28.375 26.812 1 35.91 109 SER A O 1
ATOM 880 N N . MET B 1 1 ? 9.227 -25.469 22.172 1 22.22 1 MET B N 1
ATOM 881 C CA . MET B 1 1 ? 9.641 -25.828 20.828 1 22.22 1 MET B CA 1
ATOM 882 C C . MET B 1 1 ? 9.109 -24.828 19.797 1 22.22 1 MET B C 1
ATOM 884 O O . MET B 1 1 ? 7.969 -24.953 19.344 1 22.22 1 MET B O 1
ATOM 888 N N . TRP B 1 2 ? 9.305 -23.609 20.078 1 26.23 2 TRP B N 1
ATOM 889 C CA . TRP B 1 2 ? 8.867 -22.438 19.312 1 26.23 2 TRP B CA 1
ATOM 890 C C . TRP B 1 2 ? 9.32 -22.547 17.859 1 26.23 2 TRP B C 1
ATOM 892 O O . TRP B 1 2 ? 10.484 -22.859 17.594 1 26.23 2 TRP B O 1
ATOM 902 N N . ASP B 1 3 ? 8.406 -23.109 17.031 1 25.98 3 ASP B N 1
ATOM 903 C CA . ASP B 1 3 ? 8.68 -23.5 15.648 1 25.98 3 ASP B CA 1
ATOM 904 C C . ASP B 1 3 ? 9.477 -22.422 14.922 1 25.98 3 ASP B C 1
ATOM 906 O O . ASP B 1 3 ? 9.164 -21.219 15.031 1 25.98 3 ASP B O 1
ATOM 910 N N . ILE B 1 4 ? 10.734 -22.609 14.789 1 30.03 4 ILE B N 1
ATOM 911 C CA . ILE B 1 4 ? 11.664 -21.922 13.898 1 30.03 4 ILE B CA 1
ATOM 912 C C . ILE B 1 4 ? 10.977 -21.625 12.57 1 30.03 4 ILE B C 1
ATOM 914 O O . ILE B 1 4 ? 10.617 -22.547 11.828 1 30.03 4 ILE B O 1
ATOM 918 N N . VAL B 1 5 ? 10.047 -20.688 12.609 1 33.84 5 VAL B N 1
ATOM 919 C CA . VAL B 1 5 ? 9.539 -20.25 11.312 1 33.84 5 VAL B CA 1
ATOM 920 C C . VAL B 1 5 ? 10.68 -20.203 10.297 1 33.84 5 VAL B C 1
ATOM 922 O O . VAL B 1 5 ? 11.703 -19.547 10.539 1 33.84 5 VAL B O 1
ATOM 925 N N . ASP B 1 6 ? 10.922 -21.25 9.602 1 31.38 6 ASP B N 1
ATOM 926 C CA . ASP B 1 6 ? 11.82 -21.453 8.469 1 31.38 6 ASP B CA 1
ATOM 927 C C . ASP B 1 6 ? 12.023 -20.141 7.703 1 31.38 6 ASP B C 1
ATOM 929 O O . ASP B 1 6 ? 11.094 -19.344 7.559 1 31.38 6 ASP B O 1
ATOM 933 N N . LYS B 1 7 ? 13.219 -19.656 7.742 1 40.09 7 LYS B N 1
ATOM 934 C CA . LYS B 1 7 ? 13.688 -18.547 6.91 1 40.09 7 LYS B CA 1
ATOM 935 C C . LYS B 1 7 ? 13.086 -18.625 5.512 1 40.09 7 LYS B C 1
ATOM 937 O O . LYS B 1 7 ? 13.102 -19.688 4.879 1 40.09 7 LYS B O 1
ATOM 942 N N . PRO B 1 8 ? 12.07 -17.75 5.164 1 39.78 8 PRO B N 1
ATOM 943 C CA . PRO B 1 8 ? 11.492 -17.891 3.826 1 39.78 8 PRO B CA 1
ATOM 944 C C . PRO B 1 8 ? 12.523 -18.312 2.777 1 39.78 8 PRO B C 1
ATOM 946 O O . PRO B 1 8 ? 13.641 -17.781 2.768 1 39.78 8 PRO B O 1
ATOM 949 N N . LYS B 1 9 ? 12.664 -19.5 2.387 1 44.03 9 LYS B N 1
ATOM 950 C CA . LYS B 1 9 ? 13.406 -19.938 1.207 1 44.03 9 LYS B CA 1
ATOM 951 C C . LYS B 1 9 ? 13.648 -18.781 0.246 1 44.03 9 LYS B C 1
ATOM 953 O O . LYS B 1 9 ? 12.883 -17.812 0.233 1 44.03 9 LYS B O 1
ATOM 958 N N . ASP B 1 10 ? 14.922 -18.578 -0.281 1 44.97 10 ASP B N 1
ATOM 959 C CA . ASP B 1 10 ? 15.391 -17.625 -1.285 1 44.97 10 ASP B CA 1
ATOM 960 C C . ASP B 1 10 ? 14.375 -17.484 -2.42 1 44.97 10 ASP B C 1
ATOM 962 O O . ASP B 1 10 ? 14.445 -18.219 -3.412 1 44.97 10 ASP B O 1
ATOM 966 N N . LYS B 1 11 ? 13.133 -17.453 -2.254 1 52.56 11 LYS B N 1
ATOM 967 C CA . LYS B 1 11 ? 12.227 -17.312 -3.393 1 52.56 11 LYS B CA 1
ATOM 968 C C . LYS B 1 11 ? 12.578 -16.078 -4.223 1 52.56 11 LYS B C 1
ATOM 970 O O . LYS B 1 11 ? 12.828 -15 -3.674 1 52.56 11 LYS B O 1
ATOM 975 N N . LYS B 1 12 ? 13.242 -16.438 -5.445 1 61.16 12 LYS B N 1
ATOM 976 C CA . LYS B 1 12 ? 13.594 -15.43 -6.438 1 61.16 12 LYS B CA 1
ATOM 977 C C . LYS B 1 12 ? 12.547 -14.328 -6.5 1 61.16 12 LYS B C 1
ATOM 979 O O . LYS B 1 12 ? 11.352 -14.609 -6.566 1 61.16 12 LYS B O 1
ATOM 984 N N . VAL B 1 13 ? 12.93 -13.289 -6.055 1 71.62 13 VAL B N 1
ATOM 985 C CA . VAL B 1 13 ? 12.102 -12.094 -6.152 1 71.62 13 VAL B CA 1
ATOM 986 C C . VAL B 1 13 ? 11.75 -11.828 -7.617 1 71.62 13 VAL B C 1
ATOM 988 O O . VAL B 1 13 ? 12.633 -11.617 -8.445 1 71.62 13 VAL B O 1
ATOM 991 N N . VAL B 1 14 ? 10.508 -12.211 -8.023 1 76.62 14 VAL B N 1
ATOM 992 C CA . VAL B 1 14 ? 10.016 -11.914 -9.367 1 76.62 14 VAL B CA 1
ATOM 993 C C . VAL B 1 14 ? 9.445 -10.5 -9.406 1 76.62 14 VAL B C 1
ATOM 995 O O . VAL B 1 14 ? 8.547 -10.156 -8.633 1 76.62 14 VAL B O 1
ATOM 998 N N . ARG B 1 15 ? 10.102 -9.586 -10.094 1 78.5 15 ARG B N 1
ATOM 999 C CA . ARG B 1 15 ? 9.641 -8.211 -10.273 1 78.5 15 ARG B CA 1
ATOM 1000 C C . ARG B 1 15 ? 8.656 -8.109 -11.43 1 78.5 15 ARG B C 1
ATOM 1002 O O . ARG B 1 15 ? 8.875 -8.688 -12.5 1 78.5 15 ARG B O 1
ATOM 1009 N N . CYS B 1 16 ? 7.473 -7.559 -11.086 1 77.31 16 CYS B N 1
ATOM 1010 C CA . CYS B 1 16 ? 6.449 -7.402 -12.109 1 77.31 16 CYS B CA 1
ATOM 1011 C C . CYS B 1 16 ? 6.688 -6.141 -12.938 1 77.31 16 CYS B C 1
ATOM 1013 O O . CYS B 1 16 ? 6.621 -5.031 -12.406 1 77.31 16 CYS B O 1
ATOM 1015 N N . ARG B 1 17 ? 7.82 -5.992 -13.664 1 56.28 17 ARG B N 1
ATOM 1016 C CA . ARG B 1 17 ? 8.305 -4.855 -14.445 1 56.28 17 ARG B CA 1
ATOM 1017 C C . ARG B 1 17 ? 7.203 -4.301 -15.344 1 56.28 17 ARG B C 1
ATOM 1019 O O . ARG B 1 17 ? 7.164 -3.1 -15.609 1 56.28 17 ARG B O 1
ATOM 1026 N N . GLY B 1 18 ? 6.547 -5.184 -16.188 1 50.5 18 GLY B N 1
ATOM 1027 C CA . GLY B 1 18 ? 5.914 -4.668 -17.391 1 50.5 18 GLY B CA 1
ATOM 1028 C C . GLY B 1 18 ? 5.008 -3.479 -17.125 1 50.5 18 GLY B C 1
ATOM 1029 O O . GLY B 1 18 ? 4.309 -3.014 -18.031 1 50.5 18 GLY B O 1
ATOM 1030 N N . ILE B 1 19 ? 4.531 -3.232 -16.047 1 47.41 19 ILE B N 1
ATOM 1031 C CA . ILE B 1 19 ? 3.447 -2.26 -16.109 1 47.41 19 ILE B CA 1
ATOM 1032 C C . ILE B 1 19 ? 4.004 -0.898 -16.531 1 47.41 19 ILE B C 1
ATOM 1034 O O . ILE B 1 19 ? 5.016 -0.445 -15.984 1 47.41 19 ILE B O 1
ATOM 1038 N N . PHE B 1 20 ? 3.6 -0.443 -17.703 1 43.78 20 PHE B N 1
ATOM 1039 C CA . PHE B 1 20 ? 3.977 0.705 -18.531 1 43.78 20 PHE B CA 1
ATOM 1040 C C . PHE B 1 20 ? 4.207 1.936 -17.656 1 43.78 20 PHE B C 1
ATOM 1042 O O . PHE B 1 20 ? 3.275 2.443 -17.031 1 43.78 20 PHE B O 1
ATOM 1049 N N . ILE B 1 21 ? 5.16 2.039 -16.938 1 41.5 21 ILE B N 1
ATOM 1050 C CA . ILE B 1 21 ? 5.629 3.387 -16.641 1 41.5 21 ILE B CA 1
ATOM 1051 C C . ILE B 1 21 ? 5.504 4.266 -17.891 1 41.5 21 ILE B C 1
ATOM 1053 O O . ILE B 1 21 ? 6.16 4.016 -18.891 1 41.5 21 ILE B O 1
ATOM 1057 N N . VAL B 1 22 ? 4.398 4.797 -18.266 1 36.06 22 VAL B N 1
ATOM 1058 C CA . VAL B 1 22 ? 4.375 5.875 -19.25 1 36.06 22 VAL B CA 1
ATOM 1059 C C . VAL B 1 22 ? 5.613 6.75 -19.078 1 36.06 22 VAL B C 1
ATOM 1061 O O . VAL B 1 22 ? 5.867 7.281 -18 1 36.06 22 VAL B O 1
ATOM 1064 N N . LYS B 1 23 ? 6.695 6.438 -19.812 1 35.28 23 LYS B N 1
ATOM 1065 C CA . LYS B 1 23 ? 7.77 7.324 -20.25 1 35.28 23 LYS B CA 1
ATOM 1066 C C . LYS B 1 23 ? 7.281 8.766 -20.359 1 35.28 23 LYS B C 1
ATOM 1068 O O . LYS B 1 23 ? 6.547 9.109 -21.281 1 35.28 23 LYS B O 1
ATOM 1073 N N . TYR B 1 24 ? 6.754 9.422 -19.453 1 33.78 24 TYR B N 1
ATOM 1074 C CA . TYR B 1 24 ? 6.762 10.844 -19.781 1 33.78 24 TYR B CA 1
ATOM 1075 C C . TYR B 1 24 ? 8.164 11.312 -20.156 1 33.78 24 TYR B C 1
ATOM 1077 O O . TYR B 1 24 ? 9.055 11.367 -19.297 1 33.78 24 TYR B O 1
ATOM 1085 N N . ALA B 1 25 ? 8.734 10.758 -21.156 1 33.97 25 ALA B N 1
ATOM 1086 C CA . ALA B 1 25 ? 9.906 11.242 -21.875 1 33.97 25 ALA B CA 1
ATOM 1087 C C . ALA B 1 25 ? 9.852 12.758 -22.062 1 33.97 25 ALA B C 1
ATOM 1089 O O . ALA B 1 25 ? 9.094 13.258 -22.891 1 33.97 25 ALA B O 1
ATOM 1090 N N . SER B 1 26 ? 9.758 13.695 -21.078 1 33.31 26 SER B N 1
ATOM 1091 C CA . SER B 1 26 ? 10.148 14.977 -21.641 1 33.31 26 SER B CA 1
ATOM 1092 C C . SER B 1 26 ? 11.461 14.867 -22.406 1 33.31 26 SER B C 1
ATOM 1094 O O . SER B 1 26 ? 12.312 14.039 -22.078 1 33.31 26 SER B O 1
ATOM 1096 N N . LYS B 1 27 ? 11.594 15.359 -23.625 1 34.09 27 LYS B N 1
ATOM 1097 C CA . LYS B 1 27 ? 12.641 15.555 -24.625 1 34.09 27 LYS B CA 1
ATOM 1098 C C . LYS B 1 27 ? 14 15.773 -23.953 1 34.09 27 LYS B C 1
ATOM 1100 O O . LYS B 1 27 ? 15 15.172 -24.359 1 34.09 27 LYS B O 1
ATOM 1105 N N . ASN B 1 28 ? 14.398 17.062 -23.703 1 32.69 28 ASN B N 1
ATOM 1106 C CA . ASN B 1 28 ? 15.75 17.594 -23.828 1 32.69 28 ASN B CA 1
ATOM 1107 C C . ASN B 1 28 ? 16.703 16.938 -22.828 1 32.69 28 ASN B C 1
ATOM 1109 O O . ASN B 1 28 ? 17.766 16.469 -23.203 1 32.69 28 ASN B O 1
ATOM 1113 N N . GLY B 1 29 ? 17.281 17.609 -21.812 1 38.34 29 GLY B N 1
ATOM 1114 C CA . GLY B 1 29 ? 18.438 17.391 -20.938 1 38.34 29 GLY B CA 1
ATOM 1115 C C . GLY B 1 29 ? 18.344 16.109 -20.141 1 38.34 29 GLY B C 1
ATOM 1116 O O . GLY B 1 29 ? 17.828 16.109 -19.016 1 38.34 29 GLY B O 1
ATOM 1117 N N . VAL B 1 30 ? 18.25 14.859 -20.656 1 40.88 30 VAL B N 1
ATOM 1118 C CA . VAL B 1 30 ? 17.656 13.523 -20.641 1 40.88 30 VAL B CA 1
ATOM 1119 C C . VAL B 1 30 ? 18.438 12.633 -19.688 1 40.88 30 VAL B C 1
ATOM 1121 O O . VAL B 1 30 ? 18.094 11.461 -19.5 1 40.88 30 VAL B O 1
ATOM 1124 N N . ALA B 1 31 ? 19.625 12.805 -19.438 1 40 31 ALA B N 1
ATOM 1125 C CA . ALA B 1 31 ? 20.438 11.789 -18.766 1 40 31 ALA B CA 1
ATOM 1126 C C . ALA B 1 31 ? 19.984 11.633 -17.312 1 40 31 ALA B C 1
ATOM 1128 O O . ALA B 1 31 ? 19.891 10.516 -16.797 1 40 31 ALA B O 1
ATOM 1129 N N . GLN B 1 32 ? 20.203 12.703 -16.641 1 42.69 32 GLN B N 1
ATOM 1130 C CA . GLN B 1 32 ? 19.938 12.641 -15.211 1 42.69 32 GLN B CA 1
ATOM 1131 C C . GLN B 1 32 ? 18.469 12.305 -14.938 1 42.69 32 GLN B C 1
ATOM 1133 O O . GLN B 1 32 ? 18.172 11.594 -13.977 1 42.69 32 GLN B O 1
ATOM 1138 N N . GLU B 1 33 ? 17.547 12.805 -15.75 1 43.69 33 GLU B N 1
ATOM 1139 C CA . GLU B 1 33 ? 16.125 12.508 -15.609 1 43.69 33 GLU B CA 1
ATOM 1140 C C . GLU B 1 33 ? 15.836 11.039 -15.883 1 43.69 33 GLU B C 1
ATOM 1142 O O . GLU B 1 33 ? 14.90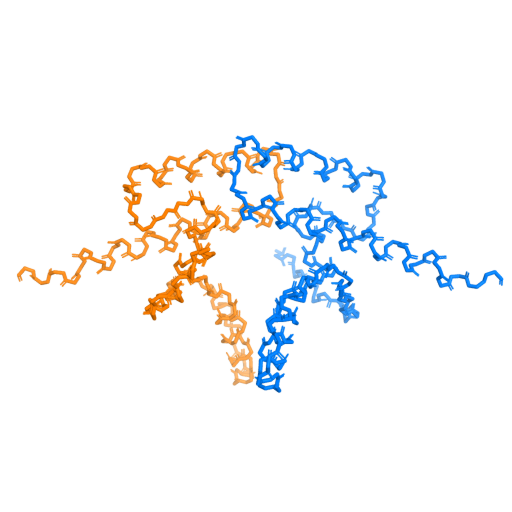6 10.469 -15.32 1 43.69 33 GLU B O 1
ATOM 1147 N N . THR B 1 34 ? 16.703 10.516 -16.734 1 46.91 34 THR B N 1
ATOM 1148 C CA . THR B 1 34 ? 16.531 9.109 -17.047 1 46.91 34 THR B CA 1
ATOM 1149 C C . THR B 1 34 ? 16.75 8.234 -15.82 1 46.91 34 THR B C 1
ATOM 1151 O O . THR B 1 34 ? 15.992 7.301 -15.57 1 46.91 34 THR B O 1
ATOM 1154 N N . ILE B 1 35 ? 17.859 8.609 -15.227 1 46.44 35 ILE B N 1
ATOM 1155 C CA . ILE B 1 35 ? 18.156 7.777 -14.07 1 46.44 35 ILE B CA 1
ATOM 1156 C C . ILE B 1 35 ? 17.109 7.984 -12.992 1 46.44 35 ILE B C 1
ATOM 1158 O O . ILE B 1 35 ? 16.609 7.023 -12.391 1 46.44 35 ILE B O 1
ATOM 1162 N N . GLN B 1 36 ? 16.812 9.258 -12.672 1 48.69 36 GLN B N 1
ATOM 1163 C CA . GLN B 1 36 ? 15.789 9.523 -11.664 1 48.69 36 GLN B CA 1
ATOM 1164 C C . GLN B 1 36 ? 14.453 8.898 -12.055 1 48.69 36 GLN B C 1
ATOM 1166 O O . GLN B 1 36 ? 13.734 8.367 -11.211 1 48.69 36 GLN B O 1
ATOM 1171 N N . ASN B 1 37 ? 14.156 9.031 -13.375 1 49.12 37 ASN B N 1
ATOM 1172 C CA . ASN B 1 37 ? 12.945 8.391 -13.875 1 49.12 37 ASN B CA 1
ATOM 1173 C C . ASN B 1 37 ? 13.023 6.871 -13.773 1 49.12 37 ASN B C 1
ATOM 1175 O O . ASN B 1 37 ? 12.031 6.207 -13.469 1 49.12 37 ASN B O 1
ATOM 1179 N N . THR B 1 38 ? 14.234 6.496 -14.102 1 48.34 38 THR B N 1
ATOM 1180 C CA . THR B 1 38 ? 14.43 5.055 -14 1 48.34 38 THR B CA 1
ATOM 1181 C C . THR B 1 38 ? 14.25 4.582 -12.562 1 48.34 38 THR B C 1
ATOM 1183 O O . THR B 1 38 ? 13.633 3.545 -12.312 1 48.34 38 THR B O 1
ATOM 1186 N N . ILE B 1 39 ? 14.945 5.281 -11.664 1 48.97 39 ILE B N 1
ATOM 1187 C CA . ILE B 1 39 ? 14.82 4.918 -10.258 1 48.97 39 ILE B CA 1
ATOM 1188 C C . ILE B 1 39 ? 13.367 5.074 -9.812 1 48.97 39 ILE B C 1
ATOM 1190 O O . ILE B 1 39 ? 12.828 4.223 -9.094 1 48.97 39 ILE B O 1
ATOM 1194 N N . ARG B 1 40 ? 12.852 6.234 -10.258 1 50.12 40 ARG B N 1
ATOM 1195 C CA . ARG B 1 40 ? 11.445 6.41 -9.906 1 50.12 40 ARG B CA 1
ATOM 1196 C C . ARG B 1 40 ? 10.586 5.309 -10.516 1 50.12 40 ARG B C 1
ATOM 1198 O O . ARG B 1 40 ? 9.641 4.832 -9.883 1 50.12 40 ARG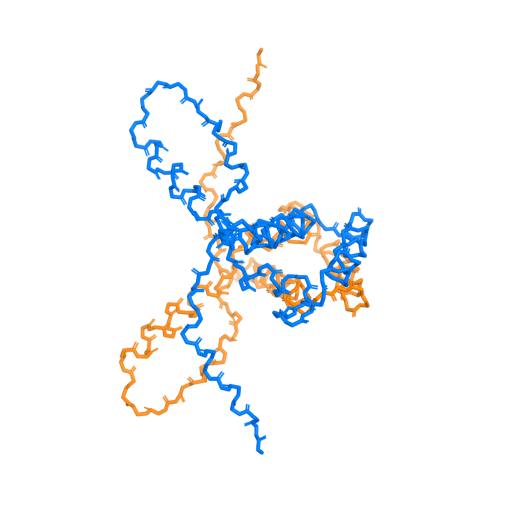 B O 1
ATOM 1205 N N . ARG B 1 41 ? 11.039 4.945 -11.742 1 49.84 41 ARG B N 1
ATOM 1206 C CA . ARG B 1 41 ? 10.344 3.848 -12.406 1 49.84 41 ARG B CA 1
ATOM 1207 C C . ARG B 1 41 ? 10.586 2.529 -11.672 1 49.84 41 ARG B C 1
ATOM 1209 O O . ARG B 1 41 ? 9.672 1.713 -11.539 1 49.84 41 ARG B O 1
ATOM 1216 N N . ALA B 1 42 ? 11.852 2.34 -11.438 1 48.31 42 ALA B N 1
ATOM 1217 C CA . ALA B 1 42 ? 12.234 1.123 -10.727 1 48.31 42 ALA B CA 1
ATOM 1218 C C . ALA B 1 42 ? 11.562 1.045 -9.359 1 48.31 42 ALA B C 1
ATOM 1220 O O . ALA B 1 42 ? 11.203 -0.041 -8.898 1 48.31 42 ALA B O 1
ATOM 1221 N N . SER B 1 43 ? 11.477 2.227 -8.727 1 52.69 43 SER B N 1
ATOM 1222 C CA . SER B 1 43 ? 10.883 2.268 -7.395 1 52.69 43 SER B CA 1
ATOM 1223 C C . SER B 1 43 ? 9.383 1.988 -7.449 1 52.69 43 SER B C 1
ATOM 1225 O O . SER B 1 43 ? 8.773 1.646 -6.434 1 52.69 43 SER B O 1
ATOM 1227 N N . LYS B 1 44 ? 8.93 2.039 -8.758 1 59.88 44 LYS B N 1
ATOM 1228 C CA . LYS B 1 44 ? 7.484 1.878 -8.883 1 59.88 44 LYS B CA 1
ATOM 1229 C C . LYS B 1 44 ? 7.117 0.433 -9.211 1 59.88 44 LYS B C 1
ATOM 1231 O O . LYS B 1 44 ? 5.938 0.102 -9.344 1 59.88 44 LYS B O 1
ATOM 1236 N N . VAL B 1 45 ? 8.203 -0.4 -9.234 1 74.56 45 VAL B N 1
ATOM 1237 C CA . VAL B 1 45 ? 7.922 -1.774 -9.633 1 74.56 45 VAL B CA 1
ATOM 1238 C C . VAL B 1 45 ? 7.465 -2.582 -8.422 1 74.56 45 VAL B C 1
ATOM 1240 O O . VAL B 1 45 ? 8.062 -2.492 -7.344 1 74.56 45 VAL B O 1
ATOM 1243 N N . MET B 1 46 ? 6.32 -3.254 -8.609 1 87.38 46 MET B N 1
ATOM 1244 C CA . MET B 1 46 ? 5.754 -4.113 -7.574 1 87.38 46 MET B CA 1
ATOM 1245 C C . MET B 1 46 ? 6.281 -5.539 -7.703 1 87.38 46 MET B C 1
ATOM 1247 O O . MET B 1 46 ? 6.453 -6.043 -8.812 1 87.38 46 MET B O 1
ATOM 1251 N N . THR B 1 47 ? 6.715 -6.105 -6.586 1 90.19 47 THR B N 1
ATOM 1252 C CA . THR B 1 47 ? 7.133 -7.5 -6.59 1 90.19 47 THR B CA 1
ATOM 1253 C C . THR B 1 47 ? 5.922 -8.43 -6.547 1 90.19 47 THR B C 1
ATOM 1255 O O . THR B 1 47 ? 4.848 -8.031 -6.094 1 90.19 47 THR B O 1
ATOM 1258 N N . GLU B 1 48 ? 6.195 -9.703 -7.047 1 92.31 48 GLU B N 1
ATOM 1259 C CA . GLU B 1 48 ? 5.137 -10.703 -6.969 1 92.31 48 GLU B CA 1
ATOM 1260 C C . GLU B 1 48 ? 4.676 -10.906 -5.527 1 92.31 48 GLU B C 1
ATOM 1262 O O . GLU B 1 48 ? 3.479 -11.039 -5.266 1 92.31 48 GLU B O 1
ATOM 1267 N N . GLN B 1 49 ? 5.594 -10.938 -4.648 1 92.94 49 GLN B N 1
ATOM 1268 C CA . GLN B 1 49 ? 5.27 -11.133 -3.238 1 92.94 49 GLN B CA 1
ATOM 1269 C C . GLN B 1 49 ? 4.379 -10.008 -2.717 1 92.94 49 GLN B C 1
ATOM 1271 O O . GLN B 1 49 ? 3.408 -10.266 -2 1 92.94 49 GLN B O 1
ATOM 1276 N N . GLU B 1 50 ? 4.723 -8.836 -3.055 1 91.69 50 GLU B N 1
ATOM 1277 C CA . GLU B 1 50 ? 3.914 -7.688 -2.65 1 91.69 50 GLU B CA 1
ATOM 1278 C C . GLU B 1 50 ? 2.512 -7.766 -3.244 1 91.69 50 GLU B C 1
ATOM 1280 O O . GLU B 1 50 ? 1.522 -7.527 -2.547 1 91.69 50 GLU B O 1
ATOM 1285 N N . ALA B 1 51 ? 2.426 -8.078 -4.477 1 96.06 51 ALA B N 1
ATOM 1286 C CA . ALA B 1 51 ? 1.136 -8.203 -5.152 1 96.06 51 ALA B CA 1
ATOM 1287 C C . ALA B 1 51 ? 0.242 -9.219 -4.449 1 96.06 51 ALA B C 1
ATOM 1289 O O . ALA B 1 51 ? -0.947 -8.969 -4.234 1 96.06 51 ALA B O 1
ATOM 1290 N N . ARG B 1 52 ? 0.818 -10.328 -4.113 1 96.62 52 ARG B N 1
ATOM 1291 C CA . ARG B 1 52 ? 0.061 -11.383 -3.447 1 96.62 52 ARG B CA 1
ATOM 1292 C C . ARG B 1 52 ? -0.415 -10.93 -2.07 1 96.62 52 ARG B C 1
ATOM 1294 O O . ARG B 1 52 ? -1.533 -11.25 -1.66 1 96.62 52 ARG B O 1
ATOM 1301 N N . ARG B 1 53 ? 0.413 -10.18 -1.365 1 95.06 53 ARG B N 1
ATOM 1302 C CA . ARG B 1 53 ? 0.02 -9.656 -0.063 1 95.06 53 ARG B CA 1
ATOM 1303 C C . ARG B 1 53 ? -1.126 -8.656 -0.198 1 95.06 53 ARG B C 1
ATOM 1305 O O . ARG B 1 53 ? -2.055 -8.656 0.613 1 95.06 53 ARG B O 1
ATOM 1312 N N . ILE B 1 54 ? -1.064 -7.848 -1.18 1 95.81 54 ILE B N 1
ATOM 1313 C CA . ILE B 1 54 ? -2.094 -6.84 -1.413 1 95.81 54 ILE B CA 1
ATOM 1314 C C . ILE B 1 54 ? -3.436 -7.523 -1.673 1 95.81 54 ILE B C 1
ATOM 1316 O O . ILE B 1 54 ? -4.457 -7.133 -1.11 1 95.81 54 ILE B O 1
ATOM 1320 N N . LEU B 1 55 ? -3.404 -8.555 -2.428 1 97.62 55 LEU B N 1
ATOM 1321 C CA . LEU B 1 55 ? -4.641 -9.234 -2.807 1 97.62 55 LEU B CA 1
ATOM 1322 C C . LEU B 1 55 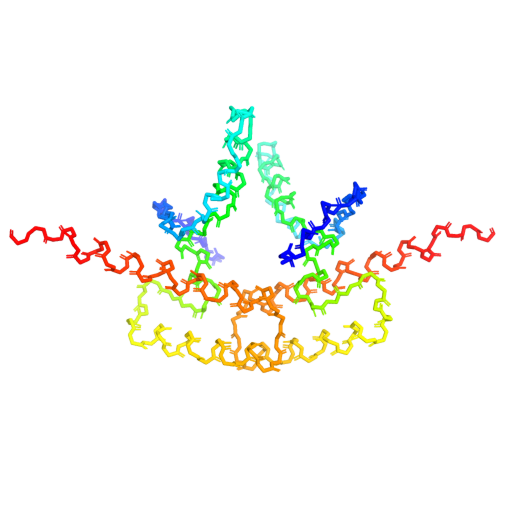? -5.039 -10.266 -1.757 1 97.62 55 LEU B C 1
ATOM 1324 O O . LEU B 1 55 ? -6.156 -10.789 -1.784 1 97.62 55 LEU B O 1
ATOM 1328 N N . GLY B 1 56 ? -4.176 -10.594 -0.851 1 96.31 56 GLY B N 1
ATOM 1329 C CA . GLY B 1 56 ? -4.445 -11.586 0.179 1 96.31 56 GLY B CA 1
ATOM 1330 C C . GLY B 1 56 ? -4.461 -13.008 -0.35 1 96.31 56 GLY B C 1
ATOM 1331 O O . GLY B 1 56 ? -5.32 -13.805 0.032 1 96.31 56 GLY B O 1
ATOM 1332 N N . VAL B 1 57 ? -3.521 -13.273 -1.235 1 97.25 57 VAL B N 1
ATOM 1333 C CA . VAL B 1 57 ? -3.488 -14.602 -1.847 1 97.25 57 VAL B CA 1
ATOM 1334 C C . VAL B 1 57 ? -2.088 -15.195 -1.721 1 97.25 57 VAL B C 1
ATOM 1336 O O . VAL B 1 57 ? -1.126 -14.477 -1.433 1 97.25 57 VAL B O 1
ATOM 1339 N N . THR B 1 58 ? -1.993 -16.484 -1.911 1 95.75 58 THR B N 1
ATOM 1340 C CA . THR B 1 58 ? -0.712 -17.188 -1.859 1 95.75 58 THR B CA 1
ATOM 1341 C C . THR B 1 58 ? -0.334 -17.734 -3.234 1 95.75 58 THR B C 1
ATOM 1343 O O . THR B 1 58 ? -1.094 -17.578 -4.195 1 95.75 58 THR B O 1
ATOM 1346 N N . GLU B 1 59 ? 0.832 -18.359 -3.303 1 93.06 59 GLU B N 1
ATOM 1347 C CA . GLU B 1 59 ? 1.298 -18.922 -4.566 1 93.06 59 GLU B CA 1
ATOM 1348 C C . GLU B 1 59 ? 0.428 -20.094 -5 1 93.06 59 GLU B C 1
ATOM 1350 O O . GLU B 1 59 ? 0.363 -20.422 -6.188 1 93.06 59 GLU B O 1
ATOM 1355 N N . GLU B 1 60 ? -0.239 -20.672 -4.047 1 95.62 60 GLU B N 1
ATOM 1356 C CA . GLU B 1 60 ? -1.04 -21.859 -4.312 1 95.62 60 GLU B CA 1
ATOM 1357 C C . GLU B 1 60 ? -2.475 -21.5 -4.684 1 95.62 60 GLU B C 1
ATOM 1359 O O . GLU B 1 60 ? -3.256 -22.359 -5.094 1 95.62 60 GLU B O 1
ATOM 1364 N N . THR B 1 61 ? -2.822 -20.297 -4.578 1 96.81 61 THR B N 1
ATOM 1365 C CA . THR B 1 61 ? -4.184 -19.859 -4.887 1 96.81 61 THR B CA 1
ATOM 1366 C C . THR B 1 61 ? -4.461 -19.984 -6.383 1 96.81 61 THR B C 1
ATOM 1368 O O . THR B 1 61 ? -3.688 -19.5 -7.207 1 96.81 61 THR B O 1
ATOM 1371 N N . PRO B 1 62 ? -5.59 -20.703 -6.719 1 97.06 62 PRO B N 1
ATOM 1372 C CA . PRO B 1 62 ? -5.945 -20.797 -8.133 1 97.06 62 PRO B CA 1
ATOM 1373 C C . PRO B 1 62 ? -6.234 -19.438 -8.766 1 97.06 62 PRO B C 1
ATOM 1375 O O . PRO B 1 62 ? -6.707 -18.516 -8.086 1 97.06 62 PRO B O 1
ATOM 1378 N N . TRP B 1 63 ? -5.977 -19.344 -10.023 1 95.75 63 TRP B N 1
ATOM 1379 C CA . TRP B 1 63 ? -6.102 -18.078 -10.75 1 95.75 63 TRP B CA 1
ATOM 1380 C C . TRP B 1 63 ? -7.531 -17.547 -10.664 1 95.75 63 TRP B C 1
ATOM 1382 O O . TRP B 1 63 ? -7.738 -16.344 -10.508 1 95.75 63 TRP B O 1
ATOM 1392 N N . GLU B 1 64 ? -8.492 -18.422 -10.789 1 96.81 64 GLU B N 1
ATOM 1393 C CA . GLU B 1 64 ? -9.891 -18 -10.719 1 96.81 64 GLU B CA 1
ATOM 1394 C C . GLU B 1 64 ? -10.195 -17.328 -9.383 1 96.81 64 GLU B C 1
ATOM 1396 O O . GLU B 1 64 ? -10.938 -16.344 -9.336 1 96.81 64 GLU B O 1
ATOM 1401 N N . GLU B 1 65 ? -9.633 -17.828 -8.344 1 97.5 65 GLU B N 1
ATOM 1402 C CA . GLU B 1 65 ? -9.828 -17.234 -7.027 1 97.5 65 GLU B CA 1
ATOM 1403 C C . GLU B 1 65 ? -9.109 -15.898 -6.906 1 97.5 65 GLU B C 1
ATOM 1405 O O . GLU B 1 65 ? -9.602 -14.977 -6.258 1 97.5 65 GLU B O 1
ATOM 1410 N N . ILE B 1 66 ? -7.988 -15.797 -7.504 1 97.75 66 ILE B N 1
ATOM 1411 C CA . ILE B 1 66 ? -7.234 -14.547 -7.496 1 97.75 66 ILE B CA 1
ATOM 1412 C C . ILE B 1 66 ? -8.055 -13.445 -8.164 1 97.75 66 ILE B C 1
ATOM 1414 O O . ILE B 1 66 ? -8.141 -12.328 -7.648 1 97.75 66 ILE B O 1
ATOM 1418 N N . ILE B 1 67 ? -8.664 -13.781 -9.289 1 97.62 67 ILE B N 1
ATOM 1419 C CA . ILE B 1 67 ? -9.469 -12.805 -10.016 1 97.62 67 ILE B CA 1
ATOM 1420 C C . ILE B 1 67 ? -10.68 -12.406 -9.18 1 97.62 67 ILE B C 1
ATOM 1422 O O . ILE B 1 67 ? -11.055 -11.227 -9.141 1 97.62 67 ILE B O 1
ATOM 1426 N N . LYS B 1 68 ? -11.242 -13.344 -8.539 1 97.19 68 LYS B N 1
ATOM 1427 C CA . LYS B 1 68 ? -12.383 -13.055 -7.676 1 97.19 68 LYS B CA 1
ATOM 1428 C C . LYS B 1 68 ? -11.992 -12.125 -6.535 1 97.19 68 LYS B C 1
ATOM 1430 O O . LYS B 1 68 ? -12.711 -11.18 -6.219 1 97.19 68 LYS B O 1
ATOM 1435 N N . LYS B 1 69 ? -10.914 -12.438 -5.898 1 96.94 69 LYS B N 1
ATOM 1436 C CA . LYS B 1 69 ? -10.406 -11.594 -4.82 1 96.94 69 LYS B CA 1
ATOM 1437 C C . LYS B 1 69 ? -10.141 -10.172 -5.312 1 96.94 69 LYS B C 1
ATOM 1439 O O . LYS B 1 69 ? -10.484 -9.195 -4.645 1 96.94 69 LYS B O 1
ATOM 1444 N N . TYR B 1 70 ? -9.547 -10.141 -6.48 1 98 70 TYR B N 1
ATOM 1445 C CA . TYR B 1 70 ? -9.281 -8.836 -7.086 1 98 70 TYR B CA 1
ATOM 1446 C C . TYR B 1 70 ? -10.578 -8.07 -7.312 1 98 70 TYR B C 1
ATOM 1448 O O . TYR B 1 70 ? -10.68 -6.895 -6.949 1 98 70 TYR B O 1
ATOM 1456 N N . ASP B 1 71 ? -11.492 -8.688 -7.938 1 97.5 71 ASP B N 1
ATOM 1457 C CA . ASP B 1 71 ? -12.75 -8.023 -8.258 1 97.5 71 ASP B CA 1
ATOM 1458 C C . ASP B 1 71 ? -13.422 -7.488 -6.992 1 97.5 71 ASP B C 1
ATOM 1460 O O . ASP B 1 71 ? -13.883 -6.348 -6.969 1 97.5 71 ASP B O 1
ATOM 1464 N N . ASN B 1 72 ? -13.508 -8.266 -5.977 1 95.88 72 ASN B N 1
ATOM 1465 C CA . ASN B 1 72 ? -14.117 -7.848 -4.715 1 95.88 72 ASN B CA 1
ATOM 1466 C C . ASN B 1 72 ? -13.375 -6.66 -4.102 1 95.88 72 ASN B C 1
ATOM 1468 O O . ASN B 1 72 ? -14 -5.676 -3.701 1 95.88 72 ASN B O 1
ATOM 1472 N N . LEU B 1 73 ? -12.078 -6.812 -4.062 1 96.25 73 LEU B N 1
ATOM 1473 C CA . LEU B 1 73 ? -11.258 -5.762 -3.475 1 96.25 73 LEU B CA 1
ATOM 1474 C C . LEU B 1 73 ? -11.367 -4.469 -4.281 1 96.25 73 LEU B C 1
ATOM 1476 O O . LEU B 1 73 ? -11.492 -3.385 -3.709 1 96.25 73 LEU B O 1
ATOM 1480 N N . PHE B 1 74 ? -11.297 -4.586 -5.617 1 96.69 74 PHE B N 1
ATOM 1481 C CA . PHE B 1 74 ? -11.328 -3.418 -6.484 1 96.69 74 PHE B CA 1
ATOM 1482 C C . PHE B 1 74 ? -12.664 -2.688 -6.355 1 96.69 74 PHE B C 1
ATOM 1484 O O . PHE B 1 74 ? -12.695 -1.463 -6.215 1 96.69 74 PHE B O 1
ATOM 1491 N N . GLU B 1 75 ? -13.719 -3.424 -6.359 1 94.88 75 GLU B N 1
ATOM 1492 C CA . GLU B 1 75 ? -15.047 -2.838 -6.242 1 94.88 75 GLU B CA 1
ATOM 1493 C C . GLU B 1 75 ? -15.242 -2.178 -4.879 1 94.88 75 GLU B C 1
ATOM 1495 O O . GLU B 1 75 ? -15.773 -1.069 -4.789 1 94.88 75 GLU B O 1
ATOM 1500 N N . ASN B 1 76 ? -14.859 -2.865 -3.844 1 93.31 76 ASN B N 1
ATOM 1501 C CA . ASN B 1 76 ? -14.992 -2.324 -2.494 1 93.31 76 ASN B CA 1
ATOM 1502 C C . ASN B 1 76 ? -14.195 -1.034 -2.328 1 93.31 76 ASN B C 1
ATOM 1504 O O . ASN B 1 76 ? -14.68 -0.067 -1.744 1 93.31 76 ASN B O 1
ATOM 1508 N N . ASN B 1 77 ? -12.992 -1.004 -2.838 1 92.75 77 ASN B N 1
ATOM 1509 C CA . ASN B 1 77 ? -12.141 0.177 -2.703 1 92.75 77 ASN B CA 1
ATOM 1510 C C . ASN B 1 77 ? -12.633 1.324 -3.58 1 92.75 77 ASN B C 1
ATOM 1512 O O . ASN B 1 77 ? -12.469 2.494 -3.232 1 92.75 77 ASN B O 1
ATOM 1516 N N . ALA B 1 78 ? -13.227 0.974 -4.711 1 92.88 78 ALA B N 1
ATOM 1517 C CA . ALA B 1 78 ? -13.789 2.004 -5.582 1 92.88 78 ALA B CA 1
ATOM 1518 C C . ALA B 1 78 ? -14.922 2.752 -4.879 1 92.88 78 ALA B C 1
ATOM 1520 O O . ALA B 1 78 ? -15.07 3.965 -5.051 1 92.88 78 ALA B O 1
ATOM 1521 N N . LYS B 1 79 ? -15.656 2.049 -4.078 1 91.5 79 LYS B N 1
ATOM 1522 C CA . LYS B 1 79 ? -16.828 2.627 -3.42 1 91.5 79 LYS B CA 1
ATOM 1523 C C . LYS B 1 79 ? -16.438 3.32 -2.117 1 91.5 79 L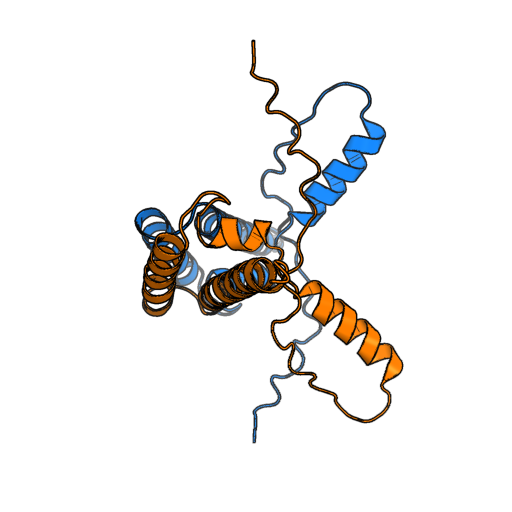YS B C 1
ATOM 1525 O O . LYS B 1 79 ? -16.922 4.406 -1.813 1 91.5 79 LYS B O 1
ATOM 1530 N N . ASN B 1 80 ? -15.531 2.703 -1.376 1 88.5 80 ASN B N 1
ATOM 1531 C CA . ASN B 1 80 ? -15.312 3.156 -0.006 1 88.5 80 ASN B CA 1
ATOM 1532 C C . ASN B 1 80 ? -13.828 3.365 0.285 1 88.5 80 ASN B C 1
ATOM 1534 O O . ASN B 1 80 ? -13.438 3.518 1.443 1 88.5 80 ASN B O 1
ATOM 1538 N N . GLY B 1 81 ? -13.008 3.309 -0.704 1 89.5 81 GLY B N 1
ATOM 1539 C CA . GLY B 1 81 ? -11.578 3.379 -0.44 1 89.5 81 GLY B CA 1
ATOM 1540 C C . GLY B 1 81 ? -10.922 4.613 -1.025 1 89.5 81 GLY B C 1
ATOM 1541 O O . GLY B 1 81 ? -11.602 5.598 -1.33 1 89.5 81 GLY B O 1
ATOM 1542 N N . SER B 1 82 ? -9.594 4.699 -0.965 1 92.12 82 SER B N 1
ATOM 1543 C CA . SER B 1 82 ? -8.789 5.766 -1.564 1 92.12 82 SER B CA 1
ATOM 1544 C C . SER B 1 82 ? -8.289 5.367 -2.947 1 92.12 82 SER B C 1
ATOM 1546 O O . SER B 1 82 ? -8.172 4.18 -3.254 1 92.12 82 SER B O 1
ATOM 1548 N N . PHE B 1 83 ? -8.039 6.469 -3.742 1 90.81 83 PHE B N 1
ATOM 1549 C CA . PHE B 1 83 ? -7.469 6.207 -5.059 1 90.81 83 PHE B CA 1
ATOM 1550 C C . PHE B 1 83 ? -6.129 5.492 -4.938 1 90.81 83 PHE B C 1
ATOM 1552 O O . PHE B 1 83 ? -5.809 4.621 -5.75 1 90.81 83 PHE B O 1
ATOM 1559 N N . TYR B 1 84 ? -5.461 5.793 -3.93 1 92.69 84 TYR B N 1
ATOM 1560 C CA . TYR B 1 84 ? -4.16 5.176 -3.693 1 92.69 84 TYR B CA 1
ATOM 1561 C C . TYR B 1 84 ? -4.293 3.668 -3.523 1 92.69 84 TYR B C 1
ATOM 1563 O O . TYR B 1 84 ? -3.6 2.896 -4.191 1 92.69 84 TYR B O 1
ATOM 1571 N N . LEU B 1 85 ? -5.129 3.242 -2.65 1 94.56 85 LEU B N 1
ATOM 1572 C CA . LEU B 1 85 ? -5.34 1.82 -2.404 1 94.56 85 LEU B CA 1
ATOM 1573 C C . LEU B 1 85 ? -5.91 1.133 -3.641 1 94.56 85 LEU B C 1
ATOM 1575 O O . LEU B 1 85 ? -5.508 0.016 -3.975 1 94.56 85 LEU B O 1
ATOM 1579 N N . GLN B 1 86 ? -6.848 1.838 -4.305 1 93.06 86 GLN B N 1
ATOM 1580 C CA . GLN B 1 86 ? -7.434 1.278 -5.516 1 93.06 86 GLN B CA 1
ATOM 1581 C C . GLN B 1 86 ? -6.367 1.025 -6.578 1 93.06 86 GLN B C 1
ATOM 1583 O O . GLN B 1 86 ? -6.371 -0.021 -7.23 1 93.06 86 GLN B O 1
ATOM 1588 N N . SER B 1 87 ? -5.508 1.943 -6.809 1 92.69 87 SER B N 1
ATOM 1589 C CA . SER B 1 87 ? -4.41 1.81 -7.762 1 92.69 87 SER B CA 1
ATOM 1590 C C . SER B 1 87 ? -3.5 0.641 -7.395 1 92.69 87 SER B C 1
ATOM 1592 O O . SER B 1 87 ? -3.062 -0.109 -8.273 1 92.69 87 SER B O 1
ATOM 1594 N N . LYS B 1 88 ? -3.207 0.538 -6.09 1 92.06 88 LYS B N 1
ATOM 1595 C CA . LYS B 1 88 ? -2.365 -0.556 -5.613 1 92.06 88 LYS B CA 1
ATOM 1596 C C . LYS B 1 88 ? -3.002 -1.91 -5.918 1 92.06 88 LYS B C 1
ATOM 1598 O O . LYS B 1 88 ? -2.316 -2.844 -6.34 1 92.06 88 LYS B O 1
ATOM 1603 N N . VAL B 1 89 ? -4.242 -2.031 -5.691 1 96.25 89 VAL B N 1
ATOM 1604 C CA . VAL B 1 89 ? -4.984 -3.256 -5.973 1 96.25 89 VAL B CA 1
ATOM 1605 C C . VAL B 1 89 ? -4.918 -3.568 -7.465 1 96.25 89 VAL B C 1
ATOM 1607 O O . VAL B 1 89 ? -4.664 -4.711 -7.859 1 96.25 89 VAL B O 1
ATOM 1610 N N . HIS B 1 90 ? -5.145 -2.598 -8.297 1 95.56 90 HIS B N 1
ATOM 1611 C CA . HIS B 1 90 ? -5.105 -2.781 -9.75 1 95.56 90 HIS B CA 1
ATOM 1612 C C . HIS B 1 90 ? -3.721 -3.223 -10.211 1 95.56 90 HIS B C 1
ATOM 1614 O O . HIS B 1 90 ? -3.598 -4.148 -11.016 1 95.56 90 HIS B O 1
ATOM 1620 N N . ARG B 1 91 ? -2.75 -2.645 -9.688 1 93.69 91 ARG B N 1
ATOM 1621 C CA . ARG B 1 91 ? -1.374 -2.98 -10.039 1 93.69 91 ARG B CA 1
ATOM 1622 C C . ARG B 1 91 ? -1.029 -4.402 -9.602 1 93.69 91 ARG B C 1
ATOM 1624 O O . ARG B 1 91 ? -0.307 -5.113 -10.305 1 93.69 91 ARG B O 1
ATOM 1631 N N . ALA B 1 92 ? -1.49 -4.699 -8.422 1 96 92 ALA B N 1
ATOM 1632 C CA . ALA B 1 92 ? -1.246 -6.051 -7.93 1 96 92 ALA B CA 1
ATOM 1633 C C . ALA B 1 92 ? -1.81 -7.098 -8.891 1 96 92 ALA B C 1
ATOM 1635 O O . ALA B 1 92 ? -1.15 -8.094 -9.18 1 96 92 ALA B O 1
ATOM 1636 N N . LYS B 1 93 ? -2.99 -6.883 -9.344 1 96.38 93 LYS B N 1
ATOM 1637 C CA . LYS B 1 93 ? -3.59 -7.797 -10.312 1 96.38 93 LYS B CA 1
ATOM 1638 C C . LYS B 1 93 ? -2.764 -7.859 -11.594 1 96.38 93 LYS B C 1
ATOM 1640 O O . LYS B 1 93 ? -2.512 -8.945 -12.125 1 96.38 93 LYS B O 1
ATOM 1645 N N . GLU B 1 94 ? -2.361 -6.742 -12.133 1 94.19 94 GLU B N 1
ATOM 1646 C CA . GLU B 1 94 ? -1.535 -6.703 -13.336 1 94.19 94 GLU B CA 1
ATOM 1647 C C . GLU B 1 94 ? -0.243 -7.492 -13.141 1 94.19 94 GLU B C 1
ATOM 1649 O O . GLU B 1 94 ? 0.197 -8.203 -14.047 1 94.19 94 GLU B O 1
ATOM 1654 N N . CYS B 1 95 ? 0.319 -7.305 -12.07 1 93.44 95 CYS B N 1
ATOM 1655 C CA . CYS B 1 95 ? 1.556 -8.008 -11.75 1 93.44 95 CYS B CA 1
ATOM 1656 C C . CYS B 1 95 ? 1.353 -9.516 -11.797 1 93.44 95 CYS B C 1
ATOM 1658 O O . CYS B 1 95 ? 2.105 -10.227 -12.461 1 93.44 95 CYS B O 1
ATOM 1660 N N . LEU B 1 96 ? 0.32 -9.992 -11.109 1 95.38 96 LEU B N 1
ATOM 1661 C CA . LEU B 1 96 ? 0.094 -11.438 -11.047 1 95.38 96 LEU B CA 1
ATOM 1662 C C . LEU B 1 96 ? -0.316 -11.984 -12.414 1 95.38 96 LEU B C 1
ATOM 1664 O O . LEU B 1 96 ? 0.006 -13.125 -12.75 1 95.38 96 LEU B O 1
ATOM 1668 N N . GLU B 1 97 ? -0.976 -11.164 -13.188 1 93.56 97 GLU B N 1
ATOM 1669 C CA . GLU B 1 97 ? -1.294 -11.562 -14.562 1 93.56 97 GLU B CA 1
ATOM 1670 C C . GLU B 1 97 ? -0.026 -11.766 -15.383 1 93.56 97 GLU B C 1
ATOM 1672 O O . GLU B 1 97 ? 0.07 -12.719 -16.156 1 93.56 97 GLU B O 1
ATOM 1677 N N . ALA B 1 98 ? 0.901 -10.906 -15.219 1 89.31 98 ALA B N 1
ATOM 1678 C CA . ALA B 1 98 ? 2.166 -11.008 -15.938 1 89.31 98 ALA B CA 1
ATOM 1679 C C . ALA B 1 98 ? 2.936 -12.258 -15.516 1 89.31 98 ALA B C 1
ATOM 1681 O O . ALA B 1 98 ? 3.535 -12.938 -16.359 1 89.31 98 ALA B O 1
ATOM 1682 N N . VAL B 1 99 ? 2.908 -12.508 -14.281 1 87.88 99 VAL B N 1
ATOM 1683 C CA . VAL B 1 99 ? 3.582 -13.688 -13.742 1 87.88 99 VAL B CA 1
ATOM 1684 C C . VAL B 1 99 ? 2.938 -14.945 -14.312 1 87.88 99 VAL B C 1
ATOM 1686 O O . VAL B 1 99 ? 3.633 -15.898 -14.688 1 87.88 99 VAL B O 1
ATOM 1689 N N . GLN B 1 100 ? 1.674 -14.961 -14.312 1 87.88 100 GLN B N 1
ATOM 1690 C CA . GLN B 1 100 ? 0.919 -16.109 -14.82 1 87.88 100 GLN B CA 1
ATOM 1691 C C . GLN B 1 100 ? 1.219 -16.344 -16.297 1 87.88 100 GLN B C 1
ATOM 1693 O O . GLN B 1 100 ? 1.327 -17.484 -16.734 1 87.88 100 GLN B O 1
ATOM 1698 N N . GLN B 1 101 ? 1.319 -15.289 -17.031 1 85.12 101 GLN B N 1
ATOM 1699 C CA . GLN B 1 101 ? 1.59 -15.398 -18.469 1 85.12 101 GLN B CA 1
ATOM 1700 C C . GLN B 1 101 ? 3.018 -15.875 -18.719 1 85.12 101 GLN B C 1
ATOM 1702 O O . GLN B 1 101 ? 3.283 -16.547 -19.719 1 85.12 101 GLN B O 1
ATOM 1707 N N . GLY B 1 102 ? 3.949 -15.336 -17.953 1 77.56 102 GLY B N 1
ATOM 1708 C CA . GLY B 1 102 ? 5.316 -15.805 -18.109 1 77.56 102 GLY B CA 1
ATOM 1709 C C . GLY B 1 102 ? 5.473 -17.281 -17.828 1 77.56 102 GLY B C 1
ATOM 1710 O O . GLY B 1 102 ? 6.324 -17.953 -18.422 1 77.56 102 GLY B O 1
ATOM 1711 N N . LYS B 1 103 ? 4.762 -17.781 -16.922 1 72.25 103 LYS B N 1
ATOM 1712 C CA . LYS B 1 103 ? 4.793 -19.219 -16.641 1 72.25 103 LYS B CA 1
ATOM 1713 C C . LYS B 1 103 ? 4.211 -20.031 -17.797 1 72.25 103 LYS B C 1
ATOM 1715 O O . LYS B 1 103 ? 4.621 -21.156 -18.031 1 72.25 103 LYS B O 1
ATOM 1720 N N . SER B 1 104 ? 3.27 -19.469 -18.453 1 66.56 104 SER B N 1
ATOM 1721 C CA . SER B 1 104 ? 2.67 -20.156 -19.594 1 66.56 104 SER B CA 1
ATOM 1722 C C . SER B 1 104 ? 3.57 -20.094 -20.812 1 66.56 104 SER B C 1
ATOM 1724 O O . SER B 1 104 ? 3.535 -20.984 -21.672 1 66.56 104 SER B O 1
ATOM 1726 N N . GLN B 1 105 ? 4.234 -19 -21.016 1 56.56 105 GLN B N 1
ATOM 1727 C CA . GLN B 1 105 ? 5.086 -18.891 -22.203 1 56.56 105 GLN B CA 1
ATOM 1728 C C . GLN B 1 105 ? 6.391 -19.656 -22.016 1 56.56 105 GLN B C 1
ATOM 1730 O O . GLN B 1 105 ? 7.086 -19.953 -22.984 1 56.56 105 GLN B O 1
ATOM 1735 N N . GLY B 1 106 ? 6.914 -19.891 -20.859 1 50.47 106 GLY B N 1
ATOM 1736 C CA . GLY B 1 106 ? 8.156 -20.641 -20.75 1 50.47 106 GLY B CA 1
ATOM 1737 C C . GLY B 1 106 ? 7.992 -22.109 -21.125 1 50.47 106 GLY B C 1
ATOM 1738 O O . GLY B 1 106 ? 8.945 -22.875 -21.016 1 50.47 106 GLY B O 1
ATOM 1739 N N . THR B 1 107 ? 6.895 -22.734 -21.016 1 42 107 THR B N 1
ATOM 1740 C CA . THR B 1 107 ? 6.918 -24.109 -21.516 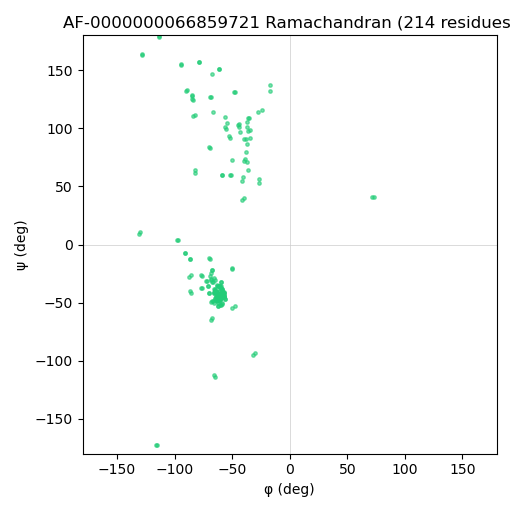1 42 107 THR B CA 1
ATOM 1741 C C . THR B 1 107 ? 7.035 -24.125 -23.031 1 42 107 THR B C 1
ATOM 1743 O O . THR B 1 107 ? 6.129 -23.672 -23.734 1 42 107 THR B O 1
ATOM 1746 N N . PRO B 1 108 ? 8.289 -24 -23.609 1 43.28 108 PRO B N 1
ATOM 1747 C CA . PRO B 1 108 ? 8.398 -24.328 -25.031 1 43.28 108 PRO B CA 1
ATOM 1748 C C . PRO B 1 108 ? 7.652 -25.609 -25.391 1 43.28 108 PRO B C 1
ATOM 1750 O O . PRO B 1 108 ? 7.695 -26.594 -24.641 1 43.28 108 PRO B O 1
ATOM 1753 N N . SER B 1 109 ? 6.508 -25.516 -26 1 35.72 109 SER B N 1
ATOM 1754 C CA . SER B 1 109 ? 6.148 -26.766 -26.672 1 35.72 109 SER B CA 1
ATOM 1755 C C . SER B 1 109 ? 7.281 -27.25 -27.562 1 35.72 109 SER B C 1
ATOM 1757 O O . SER B 1 109 ? 7.988 -26.453 -28.172 1 35.72 109 SER B O 1
#

Foldseek 3Di:
DPPPPPPPPPPPFAWLLPDDLVCPVPDDPRVVVVVVSVVVSVVPIDTLVRLCVLLVHDPPDDPVVSVVSLVVQLVVCVVVNDPVSNVSSVNSNSSVVSVVVVVVVPPDD/DPPPPPDPPPPPFAWLLPPDPPCPVPPDPRDVVVVVSVVVSVVPIDTLVRLCVLLVHDPPDDPVVSVVSLVVQLVVCVVVNDPVSNVSSVNSNSSVVSVVVVVVVPPDD

Solvent-accessible surface area (backbone atoms only — not comparable to full-atom values): 12778 Å² total; per-residue (Å²): 130,78,75,72,74,67,73,78,68,90,64,78,80,50,68,31,61,84,62,83,64,74,72,76,70,74,77,77,91,48,66,68,53,43,50,52,46,42,49,53,44,57,69,64,46,47,37,50,68,53,24,27,39,52,58,58,50,59,93,80,53,53,67,72,56,51,52,50,44,43,51,50,36,44,52,50,22,69,75,58,48,17,71,51,51,34,51,51,50,54,49,22,52,53,30,52,51,52,53,54,49,52,62,60,62,65,58,74,125,131,78,75,74,73,69,72,78,70,89,66,77,82,49,68,33,63,80,69,76,66,76,73,79,67,74,76,78,91,48,64,68,53,43,50,54,45,42,48,52,46,57,69,63,47,50,36,51,68,56,24,28,40,52,57,58,52,59,93,80,53,53,67,71,56,52,51,50,43,44,52,52,35,44,54,50,22,69,75,57,47,16,69,49,52,35,51,51,50,54,47,22,52,53,32,52,51,49,53,55,48,51,61,60,61,64,57,74,125

Organism: Glycine max (NCBI:txid3847)